Protein AF-0000000085120470 (afdb_homodimer)

Radius of gyration: 21.97 Å; Cα contacts (8 Å, |Δi|>4): 419; chains: 2; bounding box: 54×80×50 Å

InterPro domains:
  IPR007842 HEPN domain [PF05168] (33-158)
  IPR007842 HEPN domain [PS50910] (36-153)
  IPR007842 HEPN domain [SM00748] (36-153)

Foldseek 3Di:
DPPDDPDPPPPPPDPPDDPCPPVPPPPLLVLLLVLLVQLVVLLVQLVVCLVVFLLLSNLQSLLSSLQSLLQSLLSLLVDHDPDRADCSLVSSCVSCVPPDDPLVVLSSVLNVVSNVSNDQSPDWDDDPRDTDHNSRVGGSVNSVVSSVSSVSSSVVSVVSSVVVVSD/DPPDDPDPPVPPPDPPDDVCPPVPPPPLLVLLLVLLVQLVVLLVQLVVCLVVFLLLSNLQSLLSSLQSLLQSLLSLLVDHDPDSAPCSLVSSCVSCVVPDDPLVVLSSVLNVVSNVSNDQSPDWDDDPRDTDHNSRVGGSVNSVVSSVSSVSSSVVSVVSSVVVVSD

Solvent-accessible surface area (backbone atoms only — not comparable to full-atom values): 18198 Å² total; per-residue (Å²): 135,73,86,68,75,87,70,81,78,71,74,74,78,74,83,76,82,80,90,71,67,78,84,64,71,46,73,35,42,50,48,14,41,49,29,38,52,52,13,55,50,24,42,52,50,13,52,51,26,45,75,71,67,37,23,19,56,9,32,45,24,9,40,49,10,30,51,27,16,51,48,15,50,42,18,62,68,70,40,88,76,84,70,87,57,95,52,43,49,60,50,49,48,63,75,35,59,91,68,68,50,80,69,51,53,57,44,44,52,42,50,56,56,38,63,68,41,51,59,46,33,74,36,68,44,80,54,97,89,34,81,39,46,19,70,77,72,35,45,68,68,58,22,50,50,33,43,51,47,20,51,52,34,38,51,53,30,49,53,56,34,39,76,69,67,58,95,134,75,87,69,74,88,68,79,76,70,73,78,77,74,82,76,77,78,91,64,66,75,83,63,70,46,74,35,40,50,47,14,41,49,29,36,52,50,14,55,49,22,42,53,49,12,52,51,26,47,75,71,68,38,23,20,58,9,33,46,24,9,41,50,11,30,51,27,15,50,49,14,50,42,18,62,68,70,40,87,78,85,71,86,55,95,52,44,48,60,51,48,49,63,74,35,58,92,68,67,50,79,70,50,53,57,43,45,52,44,50,55,56,37,63,69,41,52,60,45,33,73,36,68,45,80,52,97,89,34,81,39,47,19,71,78,72,35,45,67,67,58,22,50,51,32,42,51,47,19,50,52,35,37,50,53,30,48,54,56,34,37,77,70,68,58,95

Structure (mmCIF, N/CA/C/O backbone):
data_AF-0000000085120470-model_v1
#
loop_
_entity.id
_entity.type
_entity.pdbx_description
1 polymer 'HEPN domain protein'
#
loop_
_atom_site.group_PDB
_atom_site.id
_atom_site.type_symbol
_atom_site.label_atom_id
_atom_site.label_alt_id
_atom_site.label_comp_id
_atom_site.label_asym_id
_atom_site.label_entity_id
_atom_site.label_seq_id
_atom_site.pdbx_PDB_ins_code
_atom_site.Cartn_x
_atom_site.Cartn_y
_atom_site.Cartn_z
_atom_site.occupancy
_atom_site.B_iso_or_equiv
_atom_site.auth_seq_id
_atom_site.auth_comp_id
_atom_site.auth_asym_id
_atom_site.auth_atom_id
_atom_site.pdbx_PDB_model_num
ATOM 1 N N . MET A 1 1 ? 33.875 5.281 -13.656 1 16.61 1 MET A N 1
ATOM 2 C CA . MET A 1 1 ? 33.875 6.719 -13.391 1 16.61 1 MET A CA 1
ATOM 3 C C . MET A 1 1 ? 32.469 7.297 -13.625 1 16.61 1 MET A C 1
ATOM 5 O O . MET A 1 1 ? 32.125 8.312 -13.039 1 16.61 1 MET A O 1
ATOM 9 N N . VAL A 1 2 ? 31.766 6.902 -14.586 1 18.41 2 VAL A N 1
ATOM 10 C CA . VAL A 1 2 ? 30.828 7.723 -15.352 1 18.41 2 VAL A CA 1
ATOM 11 C C . VAL A 1 2 ? 29.516 7.852 -14.602 1 18.41 2 VAL A C 1
ATOM 13 O O . VAL A 1 2 ? 28.531 8.367 -15.141 1 18.41 2 VAL A O 1
ATOM 16 N N . VAL A 1 3 ? 29.172 6.945 -13.664 1 22.25 3 VAL A N 1
ATOM 17 C CA . VAL A 1 3 ? 27.75 6.855 -13.328 1 22.25 3 VAL A CA 1
ATOM 18 C C . VAL A 1 3 ? 27.297 8.133 -12.625 1 22.25 3 VAL A C 1
ATOM 20 O O . VAL A 1 3 ? 27.5 8.281 -11.414 1 22.25 3 VAL A O 1
ATOM 23 N N . ALA A 1 4 ? 27.594 9.289 -13.273 1 21.56 4 ALA A N 1
ATOM 24 C CA . ALA A 1 4 ? 27.25 10.578 -12.688 1 21.56 4 ALA A CA 1
ATOM 25 C C . ALA A 1 4 ? 25.766 10.625 -12.32 1 21.56 4 ALA A C 1
ATOM 27 O O . ALA A 1 4 ? 24.953 9.914 -12.914 1 21.56 4 ALA A O 1
ATOM 28 N N . GLY A 1 5 ? 25.406 11.383 -11.266 1 18.22 5 GLY A N 1
ATOM 29 C CA . GLY A 1 5 ? 24.359 11.82 -10.359 1 18.22 5 GLY A CA 1
ATOM 30 C C . GLY A 1 5 ? 23.219 12.531 -11.062 1 18.22 5 GLY A C 1
ATOM 31 O O . GLY A 1 5 ? 23.438 13.547 -11.727 1 18.22 5 GLY A O 1
ATOM 32 N N . VAL A 1 6 ? 22.328 11.82 -11.688 1 25.48 6 VAL A N 1
ATOM 33 C CA . VAL A 1 6 ? 21.172 12.523 -12.234 1 25.48 6 VAL A CA 1
ATOM 34 C C . VAL A 1 6 ? 20.641 13.531 -11.211 1 25.48 6 VAL A C 1
ATOM 36 O O . VAL A 1 6 ? 20.141 13.148 -10.156 1 25.48 6 VAL A O 1
ATOM 39 N N . LEU A 1 7 ? 21.25 14.68 -10.992 1 22.45 7 LEU A N 1
ATOM 40 C CA . LEU A 1 7 ? 21.016 15.891 -10.211 1 22.45 7 LEU A CA 1
ATOM 41 C C . LEU A 1 7 ? 19.625 16.438 -10.461 1 22.45 7 LEU A C 1
ATOM 43 O O . LEU A 1 7 ? 19.203 16.609 -11.617 1 22.45 7 LEU A O 1
ATOM 47 N N . ARG A 1 8 ? 18.828 16.453 -9.422 1 26.36 8 ARG A N 1
ATOM 48 C CA . ARG A 1 8 ? 17.547 17.109 -9.148 1 26.36 8 ARG A CA 1
ATOM 49 C C . ARG A 1 8 ? 17.609 18.594 -9.492 1 26.36 8 ARG A C 1
ATOM 51 O O . ARG A 1 8 ? 18.344 19.359 -8.852 1 26.36 8 ARG A O 1
ATOM 58 N N . SER A 1 9 ? 17.578 18.844 -10.703 1 24.88 9 SER A N 1
ATOM 59 C CA . SER A 1 9 ? 17.266 20.234 -11.023 1 24.88 9 SER A CA 1
ATOM 60 C C . SER A 1 9 ? 15.953 20.672 -10.391 1 24.88 9 SER A C 1
ATOM 62 O O . SER A 1 9 ? 14.875 20.297 -10.867 1 24.88 9 SER A O 1
ATOM 64 N N . LEU A 1 10 ? 15.836 20.641 -9.102 1 27.17 10 LEU A N 1
ATOM 65 C CA . LEU A 1 10 ? 14.828 21.375 -8.336 1 27.17 10 LEU A CA 1
ATOM 66 C C . LEU A 1 10 ? 14.727 22.812 -8.805 1 27.17 10 LEU A C 1
ATOM 68 O O . LEU A 1 10 ? 15.633 23.625 -8.57 1 27.17 10 LEU A O 1
ATOM 72 N N . LEU A 1 11 ? 14.141 23 -9.914 1 27.47 11 LEU A N 1
ATOM 73 C CA . LEU A 1 11 ? 13.836 24.359 -10.336 1 27.47 11 LEU A CA 1
ATOM 74 C C . LEU A 1 11 ? 13 25.078 -9.281 1 27.47 11 LEU A C 1
ATOM 76 O O . LEU A 1 11 ? 11.844 24.734 -9.055 1 27.47 11 LEU A O 1
ATOM 80 N N . VAL A 1 12 ? 13.602 25.453 -8.227 1 28.2 12 VAL A N 1
ATOM 81 C CA . VAL A 1 12 ? 13.047 26.5 -7.383 1 28.2 12 VAL A CA 1
ATOM 82 C C . VAL A 1 12 ? 12.688 27.719 -8.234 1 28.2 12 VAL A C 1
ATOM 84 O O . VAL A 1 12 ? 13.57 28.375 -8.789 1 28.2 12 VAL A O 1
ATOM 87 N N . PHE A 1 13 ? 11.531 27.672 -8.867 1 27.66 13 PHE A N 1
ATOM 88 C CA . PHE A 1 13 ? 11.031 28.859 -9.562 1 27.66 13 PHE A CA 1
ATOM 89 C C . PHE A 1 13 ? 10.875 30.031 -8.594 1 27.66 13 PHE A C 1
ATOM 91 O O . PHE A 1 13 ? 10.086 29.969 -7.652 1 27.66 13 PHE A O 1
ATOM 98 N N . GLN A 1 14 ? 11.789 30.828 -8.43 1 27 14 GLN A N 1
ATOM 99 C CA . GLN A 1 14 ? 11.781 32.125 -7.793 1 27 14 GLN A CA 1
ATOM 100 C C . GLN A 1 14 ? 10.711 33.031 -8.398 1 27 14 GLN A C 1
ATOM 102 O O . GLN A 1 14 ? 10.641 33.188 -9.625 1 27 14 GLN A O 1
ATOM 107 N N . CYS A 1 15 ? 9.562 33.25 -7.691 1 30.64 15 CYS A N 1
ATOM 108 C CA . CYS A 1 15 ? 8.531 34.219 -8.016 1 30.64 15 CYS A CA 1
ATOM 109 C C . CYS A 1 15 ? 9.141 35.625 -8.18 1 30.64 15 CYS A C 1
ATOM 111 O O . CYS A 1 15 ? 9.703 36.156 -7.23 1 30.64 15 CYS A O 1
ATOM 113 N N . THR A 1 16 ? 9.461 36.031 -9.234 1 29.25 16 THR A N 1
ATOM 114 C CA . THR A 1 16 ? 9.953 37.406 -9.43 1 29.25 16 THR A CA 1
ATOM 115 C C . THR A 1 16 ? 8.875 38.438 -9.094 1 29.25 16 THR A C 1
ATOM 117 O O . THR A 1 16 ? 9.148 39.438 -8.461 1 29.25 16 THR A O 1
ATOM 120 N N . ASP A 1 17 ? 7.668 38.594 -9.906 1 32 17 ASP A N 1
ATOM 121 C CA . ASP A 1 17 ? 6.938 39.844 -9.945 1 32 17 ASP A CA 1
ATOM 122 C C . ASP A 1 17 ? 6.043 40 -8.719 1 32 17 ASP A C 1
ATOM 124 O O . ASP A 1 17 ? 5.637 39 -8.109 1 32 17 ASP A O 1
ATOM 128 N N . GLY A 1 18 ? 5.617 41.219 -8.086 1 32.22 18 GLY A N 1
ATOM 129 C CA . GLY A 1 18 ? 4.977 41.906 -6.98 1 32.22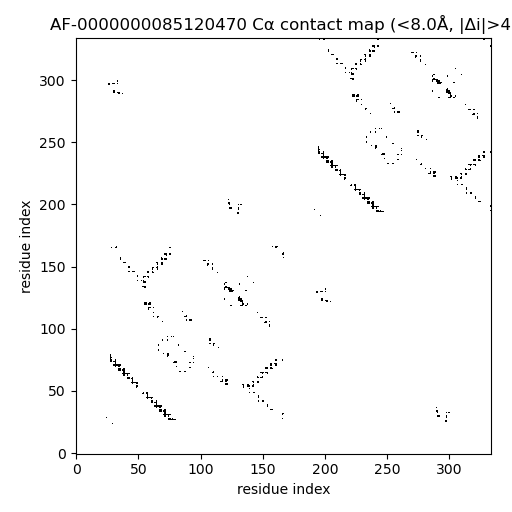 18 GLY A CA 1
ATOM 130 C C . GLY A 1 18 ? 3.605 41.375 -6.645 1 32.22 18 GLY A C 1
ATOM 131 O O . GLY A 1 18 ? 2.967 41.812 -5.688 1 32.22 18 GLY A O 1
ATOM 132 N N . ALA A 1 19 ? 2.742 41.219 -7.598 1 36.16 19 ALA A N 1
ATOM 133 C CA . ALA A 1 19 ? 1.329 41 -7.297 1 36.16 19 ALA A CA 1
ATOM 134 C C . ALA A 1 19 ? 1.134 39.75 -6.457 1 36.16 19 ALA A C 1
ATOM 136 O O . ALA A 1 19 ? 0.839 38.656 -6.988 1 36.16 19 ALA A O 1
ATOM 137 N N . CYS A 1 20 ? 1.932 39.656 -5.32 1 35.06 20 CYS A N 1
ATOM 138 C CA . CYS A 1 20 ? 1.908 38.625 -4.301 1 35.06 20 CYS A CA 1
ATOM 139 C C . CYS A 1 20 ? 0.598 38.656 -3.523 1 35.06 20 CYS A C 1
ATOM 141 O O . CYS A 1 20 ? 0.578 39 -2.346 1 35.06 20 CYS A O 1
ATOM 143 N N . GLY A 1 21 ? -0.504 39.25 -3.852 1 32.91 21 GLY A N 1
ATOM 144 C CA . GLY A 1 21 ? -1.628 39.594 -3.002 1 32.91 21 GLY A CA 1
ATOM 145 C C . GLY A 1 21 ? -2.123 38.438 -2.148 1 32.91 21 GLY A C 1
ATOM 146 O O . GLY A 1 21 ? -2.236 38.562 -0.928 1 32.91 21 GLY A O 1
ATOM 147 N N . VAL A 1 22 ? -3.365 37.812 -2.447 1 37.94 22 VAL A N 1
ATOM 148 C CA . VAL A 1 22 ? -4.066 36.875 -1.562 1 37.94 22 VAL A CA 1
ATOM 149 C C . VAL A 1 22 ? -3.125 35.75 -1.146 1 37.94 22 VAL A C 1
ATOM 151 O O . VAL A 1 22 ? -2.385 35.219 -1.974 1 37.94 22 VAL A O 1
ATOM 154 N N . PRO A 1 23 ? -2.557 35.594 0.135 1 41.28 23 PRO A N 1
ATOM 155 C CA . PRO A 1 23 ? -1.425 34.719 0.451 1 41.28 23 PRO A CA 1
ATOM 156 C C . PRO A 1 23 ? -1.533 33.344 -0.214 1 41.28 23 PRO A C 1
ATOM 158 O O . PRO A 1 23 ? -2.533 32.656 -0.034 1 41.28 23 PRO A O 1
ATOM 161 N N . HIS A 1 24 ? -1.46 33.062 -1.465 1 47.44 24 HIS A N 1
ATOM 162 C CA . HIS A 1 24 ? -1.42 31.875 -2.328 1 47.44 24 HIS A CA 1
ATOM 163 C C . HIS A 1 24 ? -0.822 30.672 -1.6 1 47.44 24 HIS A C 1
ATOM 165 O O . HIS A 1 24 ? 0.276 30.766 -1.046 1 47.44 24 HIS A O 1
ATOM 171 N N . MET A 1 25 ? -1.696 29.984 -0.839 1 59.78 25 MET A N 1
ATOM 172 C CA . MET A 1 25 ? -1.078 28.781 -0.284 1 59.78 25 MET A CA 1
ATOM 173 C C . MET A 1 25 ? -0.031 28.219 -1.238 1 59.78 25 MET A C 1
ATOM 175 O O . MET A 1 25 ? -0.301 28.031 -2.428 1 59.78 25 MET A O 1
ATOM 179 N N . GLY A 1 26 ? 1.158 28.438 -0.9 1 79.25 26 GLY A N 1
ATOM 180 C CA . GLY A 1 26 ? 2.209 27.875 -1.739 1 79.25 26 GLY A CA 1
ATOM 181 C C . GLY A 1 26 ? 2.111 26.375 -1.904 1 79.25 26 GLY A C 1
ATOM 182 O O . GLY A 1 26 ? 1.212 25.734 -1.35 1 79.25 26 GLY A O 1
ATOM 183 N N . PHE A 1 27 ? 2.629 25.859 -2.832 1 84.75 27 PHE A N 1
ATOM 184 C CA . PHE A 1 27 ? 2.623 24.438 -3.172 1 84.75 27 PHE A CA 1
ATOM 185 C C . PHE A 1 27 ? 2.756 23.578 -1.92 1 84.75 27 PHE A C 1
ATOM 187 O O . PHE A 1 27 ? 2.096 22.547 -1.797 1 84.75 27 PHE A O 1
ATOM 194 N N . TYR A 1 28 ? 3.352 24.141 -0.925 1 86.44 28 TYR A N 1
ATOM 195 C CA . TYR A 1 28 ? 3.588 23.375 0.291 1 86.44 28 TYR A CA 1
ATOM 196 C C . TYR A 1 28 ? 2.311 23.25 1.115 1 86.44 28 TYR A C 1
ATOM 198 O O . TYR A 1 28 ? 1.977 22.172 1.595 1 86.44 28 TYR A O 1
ATOM 206 N N . GLU A 1 29 ? 1.609 24.312 1.23 1 92.31 29 GLU A N 1
ATOM 207 C CA . GLU A 1 29 ? 0.369 24.297 2 1 92.31 29 GLU A CA 1
ATOM 208 C C . GLU A 1 29 ? -0.7 23.453 1.309 1 92.31 29 GLU A C 1
ATOM 210 O O . GLU A 1 29 ? -1.485 22.781 1.97 1 92.31 29 GLU A O 1
ATOM 215 N N . GLU A 1 30 ? -0.668 23.531 0.065 1 92.88 30 GLU A N 1
ATOM 216 C CA . GLU A 1 30 ? -1.627 22.719 -0.688 1 92.88 30 GLU A CA 1
ATOM 217 C C . GLU A 1 30 ? -1.332 21.234 -0.543 1 92.88 30 GLU A C 1
ATOM 219 O O . GLU A 1 30 ? -2.248 20.422 -0.373 1 92.88 30 GLU A O 1
ATOM 224 N N . PHE A 1 31 ? -0.065 20.891 -0.619 1 93.12 31 PHE A N 1
ATOM 225 C CA . PHE A 1 31 ? 0.328 19.5 -0.394 1 93.12 31 PHE A CA 1
ATOM 226 C C . PHE A 1 31 ? -0.055 19.047 1.011 1 93.12 31 PHE A C 1
ATOM 228 O O . PHE A 1 31 ? -0.586 17.953 1.193 1 93.12 31 PHE A O 1
ATOM 235 N N . ALA A 1 32 ? 0.217 19.891 1.928 1 95.25 32 ALA A N 1
ATOM 236 C CA . ALA A 1 32 ? -0.114 19.547 3.309 1 95.25 32 ALA A CA 1
ATOM 237 C C . ALA A 1 32 ? -1.605 19.266 3.461 1 95.25 32 ALA A C 1
ATOM 239 O O . ALA A 1 32 ? -1.995 18.266 4.07 1 95.25 32 ALA A O 1
ATOM 240 N N . ARG A 1 33 ? -2.391 20.109 2.889 1 95.94 33 ARG A N 1
ATOM 241 C CA . ARG A 1 33 ? -3.84 19.953 2.951 1 95.94 33 ARG A CA 1
ATOM 242 C C . ARG A 1 33 ? -4.277 18.656 2.281 1 95.94 33 ARG A C 1
ATOM 244 O O . ARG A 1 33 ? -5.125 17.938 2.809 1 95.94 33 ARG A O 1
ATOM 251 N N . MET A 1 34 ? -3.666 18.406 1.166 1 95.31 34 MET A N 1
ATOM 252 C CA . MET A 1 34 ? -4.062 17.219 0.413 1 95.31 34 MET A CA 1
ATOM 253 C C . MET A 1 34 ? -3.611 15.953 1.125 1 95.31 34 MET A C 1
ATOM 255 O O . MET A 1 34 ? -4.355 14.969 1.18 1 95.31 34 MET A O 1
ATOM 259 N N . PHE A 1 35 ? -2.42 15.969 1.633 1 95.5 35 PHE A N 1
ATOM 260 C CA . PHE A 1 35 ? -1.952 14.828 2.408 1 95.5 35 PHE A CA 1
ATOM 261 C C . PHE A 1 35 ? -2.873 14.562 3.594 1 95.5 35 PHE A C 1
ATOM 263 O O . PHE A 1 35 ? -3.211 13.414 3.883 1 95.5 35 PHE A O 1
ATOM 270 N N . PHE A 1 36 ? -3.305 15.594 4.219 1 98.06 36 PHE A N 1
ATOM 271 C CA . PHE A 1 36 ? -4.176 15.453 5.379 1 98.06 36 PHE A CA 1
ATOM 272 C C . PHE A 1 36 ? -5.523 14.859 4.973 1 98.06 36 PHE A C 1
ATOM 274 O O . PHE A 1 36 ? -6.035 13.961 5.637 1 98.06 36 PHE A O 1
ATOM 281 N N . ARG A 1 37 ? -6 15.359 3.912 1 97.81 37 ARG A N 1
ATOM 282 C CA . ARG A 1 37 ? -7.273 14.844 3.422 1 97.81 37 ARG A CA 1
ATOM 283 C C . ARG A 1 37 ? -7.172 13.359 3.096 1 97.81 37 ARG A C 1
ATOM 285 O O . ARG A 1 37 ? -8.086 12.586 3.404 1 97.81 37 ARG A O 1
ATOM 292 N N . GLU A 1 38 ? -6.113 12.992 2.441 1 97.5 38 GLU A N 1
ATOM 293 C CA . GLU A 1 38 ? -5.906 11.586 2.131 1 97.5 38 GLU A CA 1
ATOM 294 C C . GLU A 1 38 ? -5.746 10.758 3.404 1 97.5 38 GLU A C 1
ATOM 296 O O . GLU A 1 38 ? -6.184 9.602 3.461 1 97.5 38 GLU A O 1
ATOM 301 N N . ALA A 1 39 ? -5.09 11.297 4.371 1 98.31 39 ALA A N 1
ATOM 302 C CA . ALA A 1 39 ? -4.938 10.602 5.645 1 98.31 39 ALA A CA 1
ATOM 303 C C . ALA A 1 39 ? -6.293 10.32 6.281 1 98.31 39 ALA A C 1
ATOM 305 O O . ALA A 1 39 ? -6.523 9.234 6.816 1 98.31 39 ALA A O 1
ATOM 306 N N . VAL A 1 40 ? -7.18 11.281 6.223 1 98.69 40 VAL A N 1
ATOM 307 C CA . VAL A 1 40 ? -8.531 11.125 6.762 1 98.69 40 VAL A CA 1
ATOM 308 C C . VAL A 1 40 ? -9.25 10 6.031 1 98.69 40 VAL A C 1
ATOM 310 O O . VAL A 1 40 ? -9.898 9.156 6.656 1 98.69 40 VAL A O 1
ATOM 313 N N . LYS A 1 41 ? -9.07 9.969 4.754 1 97.88 41 LYS A N 1
ATOM 314 C CA . LYS A 1 41 ? -9.688 8.906 3.961 1 97.88 41 LYS A CA 1
ATOM 315 C C . LYS A 1 41 ? -9.125 7.543 4.344 1 97.88 41 LYS A C 1
ATOM 317 O O . LYS A 1 41 ? -9.859 6.562 4.426 1 97.88 41 LYS A O 1
ATOM 322 N N . ASP A 1 42 ? -7.871 7.5 4.535 1 98.44 42 ASP A N 1
ATOM 323 C CA . ASP A 1 42 ? -7.227 6.246 4.91 1 98.44 42 ASP A CA 1
ATOM 324 C C . ASP A 1 42 ? -7.746 5.738 6.254 1 98.44 42 ASP A C 1
ATOM 326 O O . ASP A 1 42 ? -7.898 4.531 6.453 1 98.44 42 ASP A O 1
ATOM 330 N N . LEU A 1 43 ? -7.961 6.625 7.16 1 98.81 43 LEU A N 1
ATOM 331 C CA . LEU A 1 43 ? -8.516 6.195 8.438 1 98.81 43 LEU A CA 1
ATOM 332 C C . LEU A 1 43 ? -9.898 5.574 8.258 1 98.81 43 LEU A C 1
ATOM 334 O O . LEU A 1 43 ? -10.203 4.547 8.867 1 98.81 43 LEU A O 1
ATOM 338 N N . GLU A 1 44 ? -10.656 6.188 7.441 1 98.19 44 GLU A N 1
ATOM 339 C CA . GLU A 1 44 ? -11.977 5.641 7.16 1 98.19 44 GLU A CA 1
ATOM 340 C C . GLU A 1 44 ? -11.875 4.266 6.504 1 98.19 44 GLU A C 1
ATOM 342 O O . GLU A 1 44 ? -12.648 3.361 6.82 1 98.19 44 GLU A O 1
ATOM 347 N N . ARG A 1 45 ? -10.953 4.133 5.582 1 97.88 45 ARG A N 1
ATOM 348 C CA . ARG A 1 45 ? -10.711 2.84 4.949 1 97.88 45 ARG A CA 1
ATOM 349 C C . ARG A 1 45 ? -10.312 1.792 5.98 1 97.88 45 ARG A C 1
ATOM 351 O O . ARG A 1 45 ? -10.75 0.643 5.914 1 97.88 45 ARG A O 1
ATOM 358 N N . ALA A 1 46 ? -9.492 2.178 6.891 1 98.56 46 ALA A N 1
ATOM 359 C CA . ALA A 1 46 ? -9.047 1.265 7.941 1 98.56 46 ALA A CA 1
ATOM 360 C C . ALA A 1 46 ? -10.234 0.791 8.781 1 98.56 46 ALA A C 1
ATOM 362 O O . ALA A 1 46 ? -10.359 -0.404 9.062 1 98.56 46 ALA A O 1
ATOM 363 N N . ARG A 1 47 ? -11.047 1.715 9.141 1 98.56 47 ARG A N 1
ATOM 364 C CA . ARG A 1 47 ? -12.219 1.391 9.953 1 98.56 47 ARG A CA 1
ATOM 365 C C . ARG A 1 47 ? -13.172 0.475 9.195 1 98.56 47 ARG A C 1
ATOM 367 O O . ARG A 1 47 ? -13.727 -0.463 9.766 1 98.56 47 ARG A O 1
ATOM 374 N N . ARG A 1 48 ? -13.344 0.771 7.945 1 97.38 48 ARG A N 1
ATOM 375 C CA . ARG A 1 48 ? -14.195 -0.073 7.117 1 97.38 48 ARG A CA 1
ATOM 376 C C . ARG A 1 48 ? -13.641 -1.49 7.023 1 97.38 48 ARG A C 1
ATOM 378 O O . ARG A 1 48 ? -14.383 -2.463 7.176 1 97.38 48 ARG A O 1
ATOM 385 N N . ALA A 1 49 ? -12.391 -1.614 6.754 1 97.94 49 ALA A N 1
ATOM 386 C CA . ALA A 1 49 ? -11.758 -2.924 6.668 1 97.94 49 ALA A CA 1
ATOM 387 C C . ALA A 1 49 ? -11.906 -3.695 7.977 1 97.94 49 ALA A C 1
ATOM 389 O O . ALA A 1 49 ? -12.148 -4.902 7.969 1 97.94 49 ALA A O 1
ATOM 390 N N . PHE A 1 50 ? -11.797 -3.004 9.078 1 98.44 50 PHE A N 1
ATOM 391 C CA . PHE A 1 50 ? -11.945 -3.621 10.391 1 98.44 50 PHE 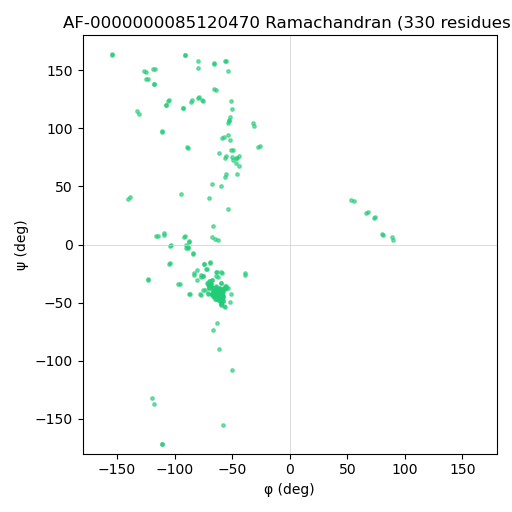A CA 1
ATOM 392 C C . PHE A 1 50 ? -13.344 -4.207 10.562 1 98.44 50 PHE A C 1
ATOM 394 O O . PHE A 1 50 ? -13.492 -5.344 11.016 1 98.44 50 PHE A O 1
ATOM 401 N N . ARG A 1 51 ? -14.281 -3.4 10.18 1 97.75 51 ARG A N 1
ATOM 402 C CA . ARG A 1 51 ? -15.672 -3.832 10.305 1 97.75 51 ARG A CA 1
ATOM 403 C C . ARG A 1 51 ? -15.945 -5.055 9.438 1 97.75 51 ARG A C 1
ATOM 405 O O . ARG A 1 51 ? -16.781 -5.898 9.789 1 97.75 51 ARG A O 1
ATOM 412 N N . GLU A 1 52 ? -15.219 -5.215 8.359 1 96.44 52 GLU A N 1
ATOM 413 C CA . GLU A 1 52 ? -15.398 -6.328 7.426 1 96.44 52 GLU A CA 1
ATOM 414 C C . GLU A 1 52 ? -14.555 -7.531 7.84 1 96.44 52 GLU A C 1
ATOM 416 O O . GLU A 1 52 ? -14.562 -8.562 7.16 1 96.44 52 GLU A O 1
ATOM 421 N N . GLY A 1 53 ? -13.789 -7.426 8.867 1 97.5 53 GLY A N 1
ATOM 422 C CA . GLY A 1 53 ? -12.961 -8.516 9.367 1 97.5 53 GLY A CA 1
ATOM 423 C C . GLY A 1 53 ? -11.664 -8.672 8.602 1 97.5 53 GLY A C 1
ATOM 424 O O . GLY A 1 53 ? -10.992 -9.703 8.711 1 97.5 53 GLY A O 1
ATOM 425 N N . ASP A 1 54 ? -11.352 -7.719 7.707 1 97.88 54 ASP A N 1
ATOM 426 C CA . ASP A 1 54 ? -10.086 -7.703 6.988 1 97.88 54 ASP A CA 1
ATOM 427 C C . ASP A 1 54 ? -9.023 -6.934 7.773 1 97.88 54 ASP A C 1
ATOM 429 O O . ASP A 1 54 ? -8.711 -5.785 7.449 1 97.88 54 ASP A O 1
ATOM 433 N N . TYR A 1 55 ? -8.398 -7.609 8.68 1 98.44 55 TYR A N 1
ATOM 434 C CA . TYR A 1 55 ? -7.543 -6.957 9.664 1 98.44 55 TYR A CA 1
ATOM 435 C C . TYR A 1 55 ? -6.227 -6.527 9.031 1 98.44 55 TYR A C 1
ATOM 437 O O . TYR A 1 55 ? -5.738 -5.422 9.289 1 98.44 55 TYR A O 1
ATOM 445 N N . PRO A 1 56 ? -5.629 -7.332 8.133 1 97.94 56 PRO A N 1
ATOM 446 C CA . PRO A 1 56 ? -4.41 -6.852 7.48 1 97.94 56 PRO A CA 1
ATOM 447 C C . PRO A 1 56 ? -4.629 -5.566 6.688 1 97.94 56 PRO A C 1
ATOM 449 O O . PRO A 1 56 ? -3.807 -4.648 6.75 1 97.94 56 PRO A O 1
ATOM 452 N N . GLU A 1 57 ? -5.715 -5.496 6.008 1 97.62 57 GLU A N 1
ATOM 453 C CA . GLU A 1 57 ? -6.035 -4.289 5.25 1 97.62 57 GLU A CA 1
ATOM 454 C C . GLU A 1 57 ? -6.234 -3.094 6.18 1 97.62 57 GLU A C 1
ATOM 456 O O . GLU A 1 57 ? -5.859 -1.97 5.84 1 97.62 57 GLU A O 1
ATOM 461 N N . ALA A 1 58 ? -6.875 -3.338 7.328 1 98.5 58 ALA A N 1
ATOM 462 C CA . ALA A 1 58 ? -7.066 -2.275 8.312 1 98.5 58 ALA A CA 1
ATOM 463 C C . ALA A 1 58 ? -5.727 -1.71 8.773 1 98.5 58 ALA A C 1
ATOM 465 O O . ALA A 1 58 ? -5.562 -0.492 8.875 1 98.5 58 ALA A O 1
ATOM 466 N N . VAL A 1 59 ? -4.793 -2.607 9.023 1 98.5 59 VAL A N 1
ATOM 467 C CA . VAL A 1 59 ? -3.473 -2.193 9.492 1 98.5 59 VAL A CA 1
ATOM 468 C C . VAL A 1 59 ? -2.762 -1.41 8.391 1 98.5 59 VAL A C 1
ATOM 470 O O . VAL A 1 59 ? -2.139 -0.379 8.648 1 98.5 59 VAL A O 1
ATOM 473 N N . PHE A 1 60 ? -2.85 -1.795 7.148 1 97.12 60 PHE A N 1
ATOM 474 C CA . PHE A 1 60 ? -2.234 -1.109 6.02 1 97.12 60 PHE A CA 1
ATOM 475 C C . PHE A 1 60 ? -2.756 0.318 5.902 1 97.12 60 PHE A C 1
ATOM 477 O O . PHE A 1 60 ? -1.973 1.267 5.824 1 97.12 60 PHE A O 1
ATOM 484 N N . HIS A 1 61 ? -4.07 0.419 5.934 1 98 61 HIS A N 1
ATOM 485 C CA . HIS A 1 61 ? -4.656 1.745 5.766 1 98 61 HIS A CA 1
ATOM 486 C C . HIS A 1 61 ? -4.367 2.629 6.977 1 98 61 HIS A C 1
ATOM 488 O O . HIS A 1 61 ? -4.199 3.842 6.84 1 98 61 HIS A O 1
ATOM 494 N N . ALA A 1 62 ? -4.332 2.018 8.156 1 98.62 62 ALA A N 1
ATOM 495 C CA . ALA A 1 62 ? -3.939 2.783 9.336 1 98.62 62 ALA A CA 1
ATOM 496 C C . ALA A 1 62 ? -2.52 3.326 9.188 1 98.62 62 ALA A C 1
ATOM 498 O O . ALA A 1 62 ? -2.246 4.473 9.555 1 98.62 62 ALA A O 1
ATOM 499 N N . GLN A 1 63 ? -1.684 2.518 8.734 1 97.31 63 GLN A N 1
ATOM 500 C CA . GLN A 1 63 ? -0.319 2.961 8.469 1 97.31 63 GLN A CA 1
ATOM 501 C C . GLN A 1 63 ? -0.302 4.098 7.453 1 97.31 63 GLN A C 1
ATOM 503 O O . GLN A 1 63 ? 0.404 5.094 7.637 1 97.31 63 GLN A O 1
ATOM 508 N N . GLN A 1 64 ? -1.058 3.949 6.363 1 96.38 64 GLN A N 1
ATOM 509 C CA . GLN A 1 64 ? -1.128 4.992 5.348 1 96.38 64 GLN A CA 1
ATOM 510 C C . GLN A 1 64 ? -1.65 6.301 5.934 1 96.38 64 GLN A C 1
ATOM 512 O O . GLN A 1 64 ? -1.178 7.379 5.574 1 96.38 64 GLN A O 1
ATOM 517 N N . CYS A 1 65 ? -2.602 6.172 6.828 1 98.06 65 CYS A N 1
ATOM 518 C CA . CYS A 1 65 ? -3.127 7.348 7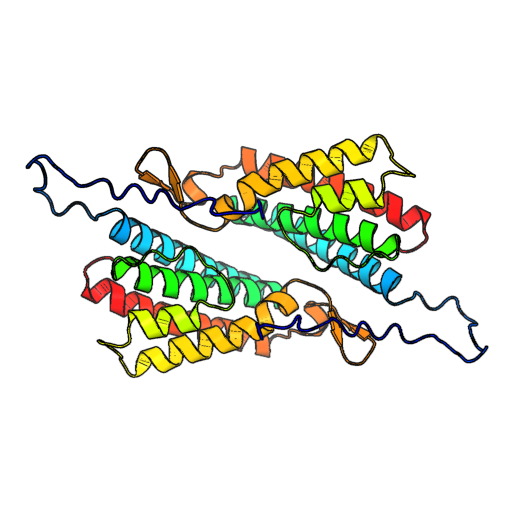.516 1 98.06 65 CYS A CA 1
ATOM 519 C C . CYS A 1 65 ? -2.025 8.07 8.281 1 98.06 65 CYS A C 1
ATOM 521 O O . CYS A 1 65 ? -1.814 9.266 8.094 1 98.06 65 CYS A O 1
ATOM 523 N N . ALA A 1 66 ? -1.313 7.316 9.078 1 97.56 66 ALA A N 1
ATOM 524 C CA . ALA A 1 66 ? -0.26 7.902 9.906 1 97.56 66 ALA A CA 1
ATOM 525 C C . ALA A 1 66 ? 0.834 8.523 9.031 1 97.56 66 ALA A C 1
ATOM 527 O O . ALA A 1 66 ? 1.293 9.633 9.297 1 97.56 66 ALA A O 1
ATOM 528 N N . GLU A 1 67 ? 1.229 7.852 8.055 1 95.31 67 GLU A N 1
ATOM 529 C CA . GLU A 1 67 ? 2.27 8.328 7.156 1 95.31 67 GLU A CA 1
ATOM 530 C C . GLU A 1 67 ? 1.866 9.648 6.492 1 95.31 67 GLU A C 1
ATOM 532 O O . GLU A 1 67 ? 2.631 10.609 6.5 1 95.31 67 GLU A O 1
ATOM 537 N N . LYS A 1 68 ? 0.685 9.688 5.957 1 96.06 68 LYS A N 1
ATOM 538 C CA . LYS A 1 68 ? 0.245 10.875 5.219 1 96.06 68 LYS A CA 1
ATOM 539 C C . LYS A 1 68 ? -0.02 12.039 6.164 1 96.06 68 LYS A C 1
ATOM 541 O O . LYS A 1 68 ? 0.207 13.195 5.805 1 96.06 68 LYS A O 1
ATOM 546 N N . ALA A 1 69 ? -0.481 11.734 7.371 1 97.62 69 ALA A N 1
ATOM 547 C CA . ALA A 1 69 ? -0.621 12.789 8.383 1 97.62 69 ALA A CA 1
ATOM 548 C C . ALA A 1 69 ? 0.729 13.422 8.703 1 97.62 69 ALA A C 1
ATOM 550 O O . ALA A 1 69 ? 0.846 14.641 8.773 1 97.62 69 ALA A O 1
ATOM 551 N N . VAL A 1 70 ? 1.7 12.633 8.859 1 96.44 70 VAL A N 1
ATOM 552 C CA . VAL A 1 70 ? 3.045 13.102 9.172 1 96.44 70 VAL A CA 1
ATOM 553 C C . VAL A 1 70 ? 3.598 13.906 7.996 1 96.44 70 VAL A C 1
ATOM 555 O O . VAL A 1 70 ? 4.195 14.969 8.188 1 96.44 70 VAL A O 1
ATOM 558 N N . LYS A 1 71 ? 3.402 13.43 6.828 1 94.94 71 LYS A N 1
ATOM 559 C CA . LYS A 1 71 ? 3.857 14.141 5.637 1 94.94 71 LYS A CA 1
ATOM 560 C C . LYS A 1 71 ? 3.182 15.508 5.512 1 94.94 71 LYS A C 1
ATOM 562 O O . LYS A 1 71 ? 3.799 16.469 5.066 1 94.94 71 LYS A O 1
ATOM 567 N N . ALA A 1 72 ? 1.917 15.523 5.891 1 96.06 72 ALA A N 1
ATOM 568 C CA . ALA A 1 72 ? 1.213 16.797 5.898 1 96.06 72 ALA A CA 1
ATOM 569 C C . ALA A 1 72 ? 1.904 17.797 6.816 1 96.06 72 ALA A C 1
ATOM 571 O O . ALA A 1 72 ? 2.08 18.969 6.457 1 96.06 72 ALA A O 1
ATOM 572 N N . MET A 1 73 ? 2.324 17.328 7.957 1 96.38 73 MET A N 1
ATOM 573 C CA . MET A 1 73 ? 3.012 18.203 8.914 1 96.38 73 MET A CA 1
ATOM 574 C C . MET A 1 73 ? 4.348 18.672 8.352 1 96.38 73 MET A C 1
ATOM 576 O O . MET A 1 73 ? 4.695 19.844 8.469 1 96.38 73 MET A O 1
ATOM 580 N N . ILE A 1 74 ? 5.055 17.766 7.754 1 94.19 74 ILE A N 1
ATOM 581 C CA . ILE A 1 74 ? 6.371 18.094 7.215 1 94.19 74 ILE A CA 1
ATOM 582 C C . ILE A 1 74 ? 6.23 19.094 6.078 1 94.19 74 ILE A C 1
ATOM 584 O O . ILE A 1 74 ? 6.984 20.062 6.004 1 94.19 74 ILE A O 1
ATOM 588 N N . GLU A 1 75 ? 5.25 18.844 5.207 1 92.5 75 GLU A N 1
ATOM 589 C CA . GLU A 1 75 ? 4.988 19.781 4.117 1 92.5 75 GLU A CA 1
ATOM 590 C C . GLU A 1 75 ? 4.691 21.172 4.648 1 92.5 75 GLU A C 1
ATOM 592 O O . GLU A 1 75 ? 5.094 22.172 4.043 1 92.5 75 GLU A O 1
ATOM 597 N N . ALA A 1 76 ? 4.012 21.266 5.715 1 92.81 76 ALA A N 1
ATOM 598 C CA . ALA A 1 76 ? 3.643 22.547 6.316 1 92.81 76 ALA A CA 1
ATOM 599 C C . ALA A 1 76 ? 4.879 23.312 6.766 1 92.81 76 ALA A C 1
ATOM 601 O O . ALA A 1 76 ? 4.836 24.531 6.922 1 92.81 76 ALA A O 1
ATOM 602 N N . LYS A 1 77 ? 5.941 22.578 6.996 1 90.56 77 LYS A N 1
ATOM 603 C CA . LYS A 1 77 ? 7.211 23.188 7.379 1 90.56 77 LYS A CA 1
ATOM 604 C C . LYS A 1 77 ? 8.031 23.578 6.148 1 90.56 77 LYS A C 1
ATOM 606 O O . LYS A 1 77 ? 9.172 24.031 6.273 1 90.56 77 LYS A O 1
ATOM 611 N N . ARG A 1 78 ? 7.488 23.359 4.992 1 81.12 78 ARG A N 1
ATOM 612 C CA . ARG A 1 78 ? 8.102 23.703 3.711 1 81.12 78 ARG A CA 1
ATOM 613 C C . ARG A 1 78 ? 9.336 22.844 3.451 1 81.12 78 ARG A C 1
ATOM 615 O O . ARG A 1 78 ? 10.367 23.344 3.01 1 81.12 78 ARG A O 1
ATOM 622 N N . GLU A 1 79 ? 9.25 21.719 4.035 1 75.81 79 GLU A N 1
ATOM 623 C CA . GLU A 1 79 ? 10.219 20.672 3.717 1 75.81 79 GLU A CA 1
ATOM 624 C C . GLU A 1 79 ? 9.594 19.594 2.846 1 75.81 79 GLU A C 1
ATOM 626 O O . GLU A 1 79 ? 8.445 19.203 3.062 1 75.81 79 GLU A O 1
ATOM 631 N N . TYR A 1 80 ? 10.219 19.406 1.744 1 61.28 80 TYR A N 1
ATOM 632 C CA . TYR A 1 80 ? 9.656 18.438 0.812 1 61.28 80 TYR A CA 1
ATOM 633 C C . TYR A 1 80 ? 9.984 17.016 1.247 1 61.28 80 TYR A C 1
ATOM 635 O O . TYR A 1 80 ? 11.094 16.734 1.707 1 61.28 80 TYR A O 1
ATOM 643 N N . VAL A 1 81 ? 8.961 16.219 1.355 1 58.84 81 VAL A N 1
ATOM 644 C CA . VAL A 1 81 ? 9.18 14.836 1.77 1 58.84 81 VAL A CA 1
ATOM 645 C C . VAL A 1 81 ? 8.891 13.891 0.601 1 58.84 81 VAL A C 1
ATOM 647 O O . VAL A 1 81 ? 7.773 13.867 0.08 1 58.84 81 VAL A O 1
ATOM 650 N N . TYR A 1 82 ? 9.922 13.477 -0.125 1 52.16 82 TYR A N 1
ATOM 651 C CA . TYR A 1 82 ? 9.68 12.492 -1.167 1 52.16 82 TYR A CA 1
ATOM 652 C C . TYR A 1 82 ? 9.656 11.078 -0.586 1 52.16 82 TYR A C 1
ATOM 654 O O . TYR A 1 82 ? 8.977 10.195 -1.111 1 52.16 82 TYR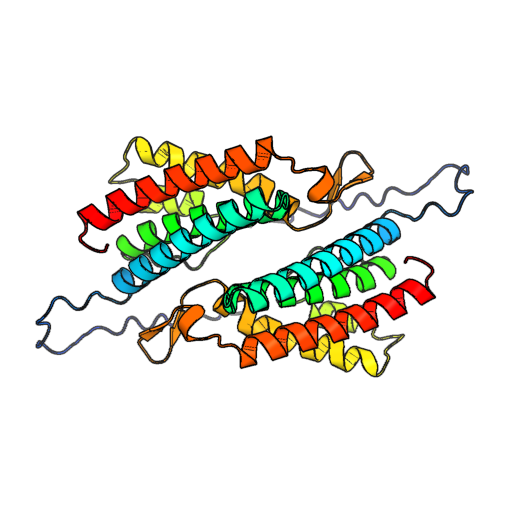 A O 1
ATOM 662 N N . ASN A 1 83 ? 10.359 10.938 0.58 1 53.84 83 ASN A N 1
ATOM 663 C CA . ASN A 1 83 ? 10.672 9.555 0.93 1 53.84 83 ASN A CA 1
ATOM 664 C C . ASN A 1 83 ? 9.609 8.953 1.849 1 53.84 83 ASN A C 1
ATOM 666 O O . ASN A 1 83 ? 9.172 9.602 2.803 1 53.84 83 ASN A O 1
ATOM 670 N N . HIS A 1 84 ? 8.852 7.848 1.433 1 57.25 84 HIS A N 1
ATOM 671 C CA . HIS A 1 84 ? 7.699 7.211 2.055 1 57.25 84 HIS A CA 1
ATOM 672 C C . HIS A 1 84 ? 8.125 6.082 2.984 1 57.25 84 HIS A C 1
ATOM 674 O O . HIS A 1 84 ? 7.289 5.469 3.652 1 57.25 84 HIS A O 1
ATOM 680 N N . GLY A 1 85 ? 9.445 5.91 3.217 1 58.06 85 GLY A N 1
ATOM 681 C CA . GLY A 1 85 ? 9.648 4.621 3.859 1 58.06 85 GLY A CA 1
ATOM 682 C C . GLY A 1 85 ? 10.297 4.73 5.227 1 58.06 85 GLY A C 1
ATOM 683 O O . GLY A 1 85 ? 9.812 5.465 6.09 1 58.06 85 GLY A O 1
ATOM 684 N N . PRO A 1 86 ? 11.266 3.99 5.508 1 61.28 86 PRO A N 1
ATOM 685 C CA . PRO A 1 86 ? 11.922 3.773 6.797 1 61.28 86 PRO A CA 1
ATOM 686 C C . PRO A 1 86 ? 12.609 5.031 7.328 1 61.28 86 PRO A C 1
ATOM 688 O O . PRO A 1 86 ? 12.938 5.105 8.516 1 61.28 86 PRO A O 1
ATOM 691 N N . ARG A 1 87 ? 12.422 6.059 6.621 1 81.19 87 ARG A N 1
ATOM 692 C CA . ARG A 1 87 ? 13.18 7.223 7.074 1 81.19 87 ARG A CA 1
ATOM 693 C C . ARG A 1 87 ? 12.242 8.336 7.527 1 81.19 87 ARG A C 1
ATOM 695 O O . ARG A 1 87 ? 12.695 9.422 7.891 1 81.19 87 ARG A O 1
ATOM 702 N N . LEU A 1 88 ? 11.055 7.996 7.566 1 88.5 88 LEU A N 1
ATOM 703 C CA . LEU A 1 88 ? 10.078 9.047 7.855 1 88.5 88 LEU A CA 1
ATOM 704 C C . LEU A 1 88 ? 10.25 9.562 9.281 1 88.5 88 LEU A C 1
ATOM 706 O O . LEU A 1 88 ? 10.164 10.766 9.523 1 88.5 88 LEU A O 1
ATOM 710 N N . ALA A 1 89 ? 10.57 8.617 10.211 1 91.06 89 ALA A N 1
ATOM 711 C CA . ALA A 1 89 ? 10.742 9.016 11.602 1 91.06 89 ALA A CA 1
ATOM 712 C C . ALA A 1 89 ? 11.938 9.945 11.766 1 91.06 89 ALA A C 1
ATOM 714 O O . ALA A 1 89 ? 11.852 10.969 12.445 1 91.06 89 ALA A O 1
ATOM 715 N N . SER A 1 90 ? 12.977 9.609 11.117 1 91.12 90 SER A N 1
ATOM 716 C CA . SER A 1 90 ? 14.18 10.422 11.211 1 91.12 90 SER A CA 1
ATOM 717 C C . SER A 1 90 ? 13.977 11.797 10.578 1 91.12 90 SER A C 1
ATOM 719 O O . SER A 1 90 ? 14.453 12.805 11.102 1 91.12 90 SER A O 1
ATOM 721 N N . ILE A 1 91 ? 13.32 11.82 9.516 1 90.62 91 ILE A N 1
ATOM 722 C CA . ILE A 1 91 ? 13.016 13.078 8.844 1 90.62 91 ILE A CA 1
ATOM 723 C C . ILE A 1 91 ? 12.141 13.945 9.742 1 90.62 91 ILE A C 1
ATOM 725 O O . ILE A 1 91 ? 12.375 15.148 9.883 1 90.62 91 ILE A O 1
ATOM 729 N N . PHE A 1 92 ? 11.172 13.305 10.359 1 94 92 PHE A N 1
ATOM 730 C CA . PHE A 1 92 ? 10.258 14.023 11.25 1 94 92 PHE A CA 1
ATOM 731 C C . PHE A 1 92 ? 11.023 14.664 12.398 1 94 92 PHE A C 1
ATOM 733 O O . PHE A 1 92 ? 10.836 15.852 12.688 1 94 92 PHE A O 1
ATOM 740 N N . VAL A 1 93 ? 11.883 13.945 12.977 1 94.31 93 VAL A N 1
ATOM 741 C CA . VAL A 1 93 ? 12.656 14.438 14.109 1 94.31 93 VAL A CA 1
ATOM 742 C C . VAL A 1 93 ? 13.531 15.609 13.664 1 94.31 93 VAL A C 1
ATOM 744 O O . VAL A 1 93 ? 13.602 16.641 14.344 1 94.31 93 VAL A O 1
ATOM 747 N N . ARG A 1 94 ? 14.125 15.43 12.547 1 92.25 94 ARG A N 1
ATOM 748 C CA . ARG A 1 94 ? 15 16.484 12.031 1 92.25 94 ARG A CA 1
ATOM 749 C C . ARG A 1 94 ? 14.211 17.766 11.758 1 92.25 94 ARG A C 1
ATOM 751 O O . ARG A 1 94 ? 14.641 18.844 12.148 1 92.25 94 ARG A O 1
ATOM 758 N N . VAL A 1 95 ? 13.102 17.641 11.164 1 92.94 95 VAL A N 1
ATOM 759 C CA . VAL A 1 95 ? 12.297 18.781 10.727 1 92.94 95 VAL A CA 1
ATOM 760 C C . VAL A 1 95 ? 11.75 19.516 11.945 1 92.94 95 VAL A C 1
ATOM 762 O O . VAL A 1 95 ? 11.648 20.734 11.945 1 92.94 95 VAL A O 1
ATOM 765 N N . PHE A 1 96 ? 11.453 18.766 13 1 95.38 96 PHE A N 1
ATOM 766 C CA . PHE A 1 96 ? 10.719 19.375 14.102 1 95.38 96 PHE A CA 1
ATOM 767 C C . PHE A 1 96 ? 11.625 19.547 15.32 1 95.38 96 PHE A C 1
ATOM 769 O O . PHE A 1 96 ? 11.156 19.906 16.406 1 95.38 96 PHE A O 1
ATOM 776 N N . GLU A 1 97 ? 12.883 19.297 15.164 1 94.81 97 GLU A N 1
ATOM 777 C CA . GLU A 1 97 ? 13.82 19.312 16.281 1 94.81 97 GLU A CA 1
ATOM 778 C C . GLU A 1 97 ? 13.75 20.625 17.047 1 94.81 97 GLU A C 1
ATOM 780 O O . GLU A 1 97 ? 13.805 20.641 18.281 1 94.81 97 GLU A O 1
ATOM 785 N N . ASN A 1 98 ? 13.555 21.781 16.375 1 94.25 98 ASN A N 1
ATOM 786 C CA . ASN A 1 98 ? 13.617 23.094 17.016 1 94.25 98 ASN A CA 1
ATOM 787 C C . ASN A 1 98 ? 12.242 23.531 17.531 1 94.25 98 ASN A C 1
ATOM 789 O O . ASN A 1 98 ? 12.109 24.609 18.109 1 94.25 98 ASN A O 1
ATOM 793 N N . GLU A 1 99 ? 11.219 22.75 17.359 1 94.19 99 GLU A N 1
ATOM 794 C CA . GLU A 1 99 ? 9.891 23.047 17.875 1 94.19 99 GLU A CA 1
ATOM 795 C C . GLU A 1 99 ? 9.219 21.781 18.406 1 94.19 99 GLU A C 1
ATOM 797 O O . GLU A 1 99 ? 8.023 21.562 18.172 1 94.19 99 GLU A O 1
ATOM 802 N N . TRP A 1 100 ? 10.062 20.984 19.047 1 96.19 100 TRP A N 1
ATO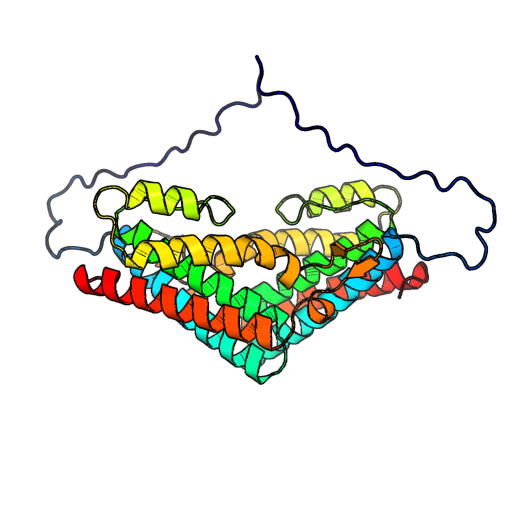M 803 C CA . TRP A 1 100 ? 9.602 19.672 19.516 1 96.19 100 TRP A CA 1
ATOM 804 C C . TRP A 1 100 ? 8.516 19.828 20.562 1 96.19 100 TRP A C 1
ATOM 806 O O . TRP A 1 100 ? 8.617 20.672 21.453 1 96.19 100 TRP A O 1
ATOM 816 N N . ARG A 1 101 ? 7.535 19.125 20.406 1 97 101 ARG A N 1
ATOM 817 C CA . ARG A 1 101 ? 6.441 19.047 21.375 1 97 101 ARG A CA 1
ATOM 818 C C . ARG A 1 101 ? 6.324 17.641 21.953 1 97 101 ARG A C 1
ATOM 820 O O . ARG A 1 101 ? 6.645 16.656 21.281 1 97 101 ARG A O 1
ATOM 827 N N . PRO A 1 102 ? 5.855 17.516 23.172 1 97.38 102 PRO A N 1
ATOM 828 C CA . PRO A 1 102 ? 5.734 16.203 23.797 1 97.38 102 PRO A CA 1
ATOM 829 C C . PRO A 1 102 ? 4.895 15.227 22.984 1 97.38 102 PRO A C 1
ATOM 831 O O . PRO A 1 102 ? 5.219 14.039 22.906 1 97.38 102 PRO A O 1
ATOM 834 N N . GLU A 1 103 ? 3.887 15.711 22.344 1 97.88 103 GLU A N 1
ATOM 835 C CA . GLU A 1 103 ? 2.988 14.844 21.578 1 97.88 103 GLU A CA 1
ATOM 836 C C . GLU A 1 103 ? 3.682 14.273 20.344 1 97.88 103 GLU A C 1
ATOM 838 O O . GLU A 1 103 ? 3.209 13.297 19.766 1 97.88 103 GLU A O 1
ATOM 843 N N . PHE A 1 104 ? 4.801 14.852 19.984 1 98.25 104 PHE A N 1
ATOM 844 C CA . PHE A 1 104 ? 5.512 14.375 18.797 1 98.25 104 PHE A CA 1
ATOM 845 C C . PHE A 1 104 ? 6.219 13.055 19.094 1 98.25 104 PHE A C 1
ATOM 847 O O . PHE A 1 104 ? 6.586 12.328 18.172 1 98.25 104 PHE A O 1
ATOM 854 N N . GLU A 1 105 ? 6.387 12.734 20.359 1 97.94 105 GLU A N 1
ATOM 855 C CA . GLU A 1 105 ? 6.902 11.414 20.719 1 97.94 105 GLU A CA 1
ATOM 856 C C . GLU A 1 105 ? 5.961 10.305 20.266 1 97.94 105 GLU A C 1
ATOM 858 O O . GLU A 1 105 ? 6.414 9.25 19.812 1 97.94 105 GLU A O 1
ATOM 863 N N . GLU A 1 106 ? 4.676 10.633 20.406 1 97.88 106 GLU A N 1
ATOM 864 C CA . GLU A 1 106 ? 3.662 9.68 19.953 1 97.88 106 GLU A CA 1
ATOM 865 C C . GLU A 1 106 ? 3.742 9.461 18.453 1 97.88 106 GLU A C 1
ATOM 867 O O . GLU A 1 106 ? 3.533 8.344 17.969 1 97.88 106 GLU A O 1
ATOM 872 N N . VAL A 1 107 ? 4.047 10.5 17.734 1 98 107 VAL A N 1
ATOM 873 C CA . VAL A 1 107 ? 4.176 10.422 16.281 1 98 107 VAL A CA 1
ATOM 874 C C . VAL A 1 107 ? 5.336 9.5 15.914 1 98 107 VAL A C 1
ATOM 876 O O . VAL A 1 107 ? 5.172 8.562 15.133 1 98 107 VAL A O 1
ATOM 879 N N . VAL A 1 108 ? 6.473 9.688 16.562 1 96.81 108 VAL A N 1
ATOM 880 C CA . VAL A 1 108 ? 7.68 8.922 16.266 1 96.81 108 VAL A CA 1
ATOM 881 C C . VAL A 1 108 ? 7.48 7.461 16.672 1 96.81 108 VAL A C 1
ATOM 883 O O . VAL A 1 108 ? 7.844 6.551 15.922 1 96.81 108 VAL A O 1
ATOM 886 N N . ASP A 1 109 ? 6.898 7.285 17.797 1 96.94 109 ASP A N 1
ATOM 887 C CA . ASP A 1 109 ? 6.625 5.934 18.281 1 96.94 109 ASP A CA 1
ATOM 888 C C . ASP A 1 109 ? 5.699 5.188 17.328 1 96.94 109 ASP A C 1
ATOM 890 O O . ASP A 1 109 ? 5.914 4.004 17.047 1 96.94 109 ASP A O 1
ATOM 894 N N . SER A 1 110 ? 4.68 5.863 16.844 1 97.31 110 SER A N 1
ATOM 895 C CA . SER A 1 110 ? 3.721 5.242 15.945 1 97.31 110 SER A CA 1
ATOM 896 C C . SER A 1 110 ? 4.367 4.895 14.609 1 97.31 110 SER A C 1
ATOM 898 O O . SER A 1 110 ? 4.129 3.818 14.055 1 97.31 110 SER A O 1
ATOM 900 N N . ILE A 1 111 ? 5.184 5.805 14.078 1 95.31 111 ILE A N 1
ATOM 901 C CA . ILE A 1 111 ? 5.879 5.523 12.828 1 95.31 111 ILE A CA 1
ATOM 902 C C . ILE A 1 111 ? 6.727 4.262 12.984 1 95.31 111 ILE A C 1
ATOM 904 O O . ILE A 1 111 ? 6.738 3.398 12.102 1 95.31 111 ILE A O 1
ATOM 908 N N . GLY A 1 112 ? 7.434 4.156 14.094 1 93.94 112 GLY A N 1
ATOM 909 C CA . GLY A 1 112 ? 8.227 2.973 14.367 1 93.94 112 GLY A CA 1
ATOM 910 C C . GLY A 1 112 ? 7.406 1.701 14.43 1 93.94 112 GLY A C 1
ATOM 911 O O . GLY A 1 112 ? 7.789 0.678 13.859 1 93.94 112 GLY A O 1
ATOM 912 N N . TRP A 1 113 ? 6.301 1.785 15.117 1 94.81 113 TRP A N 1
ATOM 913 C CA . TRP A 1 113 ? 5.395 0.646 15.234 1 94.81 113 TRP A CA 1
ATOM 914 C C . TRP A 1 113 ? 4.898 0.197 13.867 1 94.81 113 TRP A C 1
ATOM 916 O O . TRP A 1 113 ? 4.926 -0.994 13.547 1 94.81 113 TRP A O 1
ATOM 926 N N . PHE A 1 114 ? 4.5 1.114 12.984 1 95.31 114 PHE A N 1
ATOM 927 C CA . PHE A 1 114 ? 3.953 0.805 11.664 1 95.31 114 PHE A CA 1
ATOM 928 C C . PHE A 1 114 ? 5.031 0.237 10.75 1 95.31 114 PHE A C 1
ATOM 930 O O . PHE A 1 114 ? 4.746 -0.59 9.883 1 95.31 114 PHE A O 1
ATOM 937 N N . THR A 1 115 ? 6.266 0.653 10.93 1 89.88 115 THR A N 1
ATOM 938 C CA . THR A 1 115 ? 7.359 0.151 10.109 1 89.88 115 THR A CA 1
ATOM 939 C C . THR A 1 115 ? 7.488 -1.363 10.242 1 89.88 115 THR A C 1
ATOM 941 O O . THR A 1 115 ? 7.789 -2.057 9.273 1 89.88 115 THR A O 1
ATOM 944 N N . GLU A 1 116 ? 7.207 -1.889 11.352 1 86.44 116 GLU A N 1
ATOM 945 C CA . GLU A 1 116 ? 7.305 -3.322 11.609 1 86.44 116 GLU A CA 1
ATOM 946 C C . GLU A 1 116 ? 6.156 -4.082 10.961 1 86.44 116 GLU A C 1
ATOM 948 O O . GLU A 1 116 ? 6.328 -5.227 10.531 1 86.44 116 GLU A O 1
ATOM 953 N N . TYR A 1 117 ? 5.07 -3.457 10.781 1 89.06 117 TYR A N 1
ATOM 954 C CA . TYR A 1 117 ? 3.871 -4.176 10.367 1 89.06 117 TYR A CA 1
ATOM 955 C C . TYR A 1 117 ? 3.572 -3.934 8.891 1 89.06 117 TYR A C 1
ATOM 957 O O . TYR A 1 117 ? 2.797 -4.672 8.281 1 89.06 117 TYR A O 1
ATOM 965 N N . TYR A 1 118 ? 4.172 -2.916 8.328 1 85.38 118 TYR A N 1
ATOM 966 C CA . TYR A 1 118 ? 3.811 -2.512 6.977 1 85.38 118 TYR A CA 1
ATOM 967 C C . TYR A 1 118 ? 3.979 -3.67 6 1 85.38 118 TYR A C 1
ATOM 969 O O . TYR A 1 118 ? 3.031 -4.047 5.305 1 85.38 118 TYR A O 1
ATOM 977 N N . THR A 1 119 ? 5.074 -4.242 5.977 1 86.56 119 THR A N 1
ATOM 978 C CA . THR A 1 119 ? 5.336 -5.336 5.051 1 86.56 119 THR A CA 1
ATOM 979 C C . THR A 1 119 ? 4.547 -6.582 5.445 1 86.56 119 THR A C 1
ATOM 981 O O . THR A 1 119 ? 3.994 -7.27 4.586 1 86.56 119 THR A O 1
ATOM 984 N N . ARG A 1 120 ? 4.406 -6.848 6.688 1 90.44 120 ARG A N 1
ATOM 985 C CA . ARG A 1 120 ? 3.764 -8.055 7.203 1 90.44 120 ARG A CA 1
ATOM 986 C C . ARG A 1 120 ? 2.254 -8.008 6.988 1 90.44 120 ARG A C 1
ATOM 988 O O . ARG A 1 120 ? 1.592 -9.047 6.965 1 90.44 120 ARG A O 1
ATOM 995 N N . SER A 1 121 ? 1.744 -6.777 6.805 1 93.75 121 SER A N 1
ATOM 996 C CA . SER A 1 121 ? 0.308 -6.637 6.582 1 93.75 121 SER A CA 1
ATOM 997 C C . SER A 1 121 ? -0.049 -6.855 5.117 1 93.75 121 SER A C 1
ATOM 999 O O . SER A 1 121 ? -1.222 -7.023 4.773 1 93.75 121 SER A O 1
ATOM 1001 N N . ARG A 1 122 ? 1.007 -6.969 4.305 1 92.31 122 ARG A N 1
ATOM 1002 C CA . ARG A 1 122 ? 0.701 -6.977 2.877 1 92.31 122 ARG A CA 1
ATOM 1003 C C . ARG A 1 122 ? 1.239 -8.234 2.209 1 92.31 122 ARG A C 1
ATOM 1005 O O . ARG A 1 122 ? 0.667 -8.719 1.229 1 92.31 122 ARG A O 1
ATOM 1012 N N . TYR A 1 123 ? 2.332 -8.727 2.783 1 92.31 123 TYR A N 1
ATOM 1013 C CA . TYR A 1 123 ? 3.014 -9.82 2.094 1 92.31 123 TYR A CA 1
ATOM 1014 C C . TYR A 1 123 ? 3.201 -11.016 3.02 1 92.31 123 TYR A C 1
ATOM 1016 O O . TYR A 1 123 ? 3.375 -10.852 4.23 1 92.31 123 TYR A O 1
ATOM 1024 N N . PRO A 1 124 ? 3.188 -12.156 2.424 1 92.75 124 PRO A N 1
ATOM 1025 C CA . PRO A 1 124 ? 3.643 -13.312 3.197 1 92.75 124 PRO A CA 1
ATOM 1026 C C . PRO A 1 124 ? 5.125 -13.242 3.551 1 92.75 124 PRO A C 1
ATOM 1028 O O . PRO A 1 124 ? 5.895 -12.562 2.863 1 92.75 124 PRO A O 1
ATOM 1031 N N . PHE A 1 125 ? 5.441 -13.938 4.598 1 89.62 125 PHE A N 1
ATOM 1032 C CA . PHE A 1 125 ? 6.824 -13.922 5.055 1 89.62 125 PHE A CA 1
ATOM 1033 C C . PHE A 1 125 ? 7.152 -15.188 5.836 1 89.62 125 PHE A C 1
ATOM 1035 O O . PHE A 1 125 ? 6.254 -15.961 6.176 1 89.62 125 PHE A O 1
ATOM 1042 N N . LEU A 1 126 ? 8.461 -15.367 5.977 1 88.81 126 LEU A N 1
ATOM 1043 C CA . LEU A 1 126 ? 8.93 -16.531 6.723 1 88.81 126 LEU A CA 1
ATOM 1044 C C . LEU A 1 126 ? 8.984 -16.234 8.219 1 88.81 126 LEU A C 1
ATOM 1046 O O . LEU A 1 126 ? 9.547 -15.219 8.625 1 88.81 126 LEU A O 1
ATOM 1050 N N . LEU A 1 127 ? 8.273 -17.031 8.992 1 89.44 127 LEU A N 1
ATOM 1051 C CA . LEU A 1 127 ? 8.305 -16.922 10.445 1 89.44 127 LEU A CA 1
ATOM 1052 C C . LEU A 1 127 ? 8.531 -18.297 11.086 1 89.44 127 LEU A C 1
ATOM 1054 O O . LEU A 1 127 ? 7.695 -19.188 10.953 1 89.44 127 LEU A O 1
ATOM 1058 N N . ARG A 1 128 ? 9.711 -18.5 11.734 1 90.62 128 ARG A N 1
ATOM 1059 C CA . ARG A 1 128 ? 10.078 -19.734 12.43 1 90.62 128 ARG A CA 1
ATOM 1060 C C . ARG A 1 128 ? 9.992 -20.938 11.492 1 90.62 128 ARG A C 1
ATOM 1062 O O . ARG A 1 128 ? 9.383 -21.953 11.828 1 90.62 128 ARG A O 1
ATOM 1069 N N . GLY A 1 129 ? 10.383 -20.688 10.273 1 86.94 129 GLY A N 1
ATOM 1070 C CA . GLY A 1 129 ? 10.516 -21.766 9.312 1 86.94 129 GLY A CA 1
ATOM 1071 C C . GLY A 1 129 ? 9.234 -22.031 8.547 1 86.94 129 GLY A C 1
ATOM 1072 O O . GLY A 1 129 ? 9.156 -23 7.785 1 86.94 129 GLY A O 1
ATOM 1073 N N . ARG A 1 130 ? 8.258 -21.234 8.789 1 90.94 130 ARG A N 1
ATOM 1074 C CA . ARG A 1 130 ? 6.992 -21.406 8.086 1 90.94 130 ARG A CA 1
ATOM 1075 C C . ARG A 1 130 ? 6.602 -20.141 7.34 1 90.94 130 ARG A C 1
ATOM 1077 O O . ARG A 1 130 ? 6.898 -19.031 7.789 1 90.94 130 ARG A O 1
ATOM 1084 N N . VAL A 1 131 ? 6.023 -20.344 6.164 1 91.81 131 VAL A N 1
ATOM 1085 C CA . VAL A 1 131 ? 5.465 -19.203 5.453 1 91.81 131 VAL A CA 1
ATOM 1086 C C . VAL A 1 131 ? 4.137 -18.797 6.086 1 91.81 131 VAL A C 1
ATOM 1088 O O . VAL A 1 131 ? 3.236 -19.625 6.246 1 91.81 131 VAL A O 1
ATOM 1091 N N . VAL A 1 132 ? 4.098 -17.578 6.457 1 93.69 132 VAL A N 1
ATOM 1092 C CA . VAL A 1 132 ? 2.932 -17.047 7.148 1 93.69 132 VAL A CA 1
ATOM 1093 C C . VAL A 1 132 ? 2.297 -15.938 6.316 1 93.69 132 VAL A C 1
ATOM 1095 O O . VAL A 1 132 ? 3.002 -15.141 5.691 1 93.69 132 VAL A O 1
ATOM 1098 N N . SER A 1 133 ? 0.945 -15.961 6.281 1 95 133 SER A N 1
ATOM 1099 C CA . SER A 1 133 ? 0.215 -14.922 5.57 1 95 133 SER A CA 1
ATOM 1100 C C . SER A 1 133 ? -0.13 -13.758 6.496 1 95 133 SER A C 1
ATOM 1102 O O . SER A 1 133 ? -0.14 -13.914 7.719 1 95 133 SER A O 1
ATOM 1104 N N . PRO A 1 134 ? -0.472 -12.625 5.957 1 96.5 134 PRO A N 1
ATOM 1105 C CA . PRO A 1 134 ? -0.92 -11.484 6.766 1 96.5 134 PRO A CA 1
ATOM 1106 C C . PRO A 1 134 ? -2.115 -11.828 7.652 1 96.5 134 PRO A C 1
ATOM 1108 O O . PRO A 1 134 ? -2.158 -11.43 8.82 1 96.5 134 PRO A O 1
ATOM 1111 N N . ASP A 1 135 ? -3.006 -12.633 7.145 1 96.12 135 ASP A N 1
ATOM 1112 C CA . ASP A 1 135 ? -4.219 -12.977 7.883 1 96.12 135 ASP A CA 1
ATOM 1113 C C . ASP A 1 135 ? -3.893 -13.82 9.109 1 96.12 135 ASP A C 1
ATOM 1115 O O . ASP A 1 135 ? -4.609 -13.773 10.109 1 96.12 135 ASP A O 1
ATOM 1119 N N . GLU A 1 136 ? -2.836 -14.594 8.977 1 95 136 GLU A N 1
ATOM 1120 C CA . GLU A 1 136 ? -2.422 -15.445 10.086 1 95 136 GLU A CA 1
ATOM 1121 C C . GLU A 1 136 ? -1.694 -14.641 11.164 1 95 136 GLU A C 1
ATOM 1123 O O . GLU A 1 136 ? -1.74 -14.984 12.344 1 95 136 GLU A O 1
ATOM 1128 N N . PHE A 1 137 ? -1.129 -13.594 10.758 1 95.06 137 PHE A N 1
ATOM 1129 C CA . PHE A 1 137 ? -0.232 -12.852 11.633 1 95.06 137 PHE A CA 1
ATOM 1130 C C . PHE A 1 137 ? -0.965 -11.695 12.305 1 95.06 137 PHE A C 1
ATOM 1132 O O . PHE A 1 137 ? -0.656 -11.336 13.438 1 95.06 137 PHE A O 1
ATOM 1139 N N . ILE A 1 138 ? -1.919 -11.078 11.625 1 97.5 138 ILE A N 1
ATOM 1140 C CA . ILE A 1 138 ? -2.596 -9.883 12.102 1 97.5 138 ILE A CA 1
ATOM 1141 C C . ILE A 1 138 ? -4.02 -10.227 12.531 1 97.5 138 ILE A C 1
ATOM 1143 O O . ILE A 1 138 ? -4.828 -10.672 11.719 1 97.5 138 ILE A O 1
ATOM 1147 N N . ASP A 1 139 ? -4.301 -9.984 13.758 1 97.56 139 ASP A N 1
ATOM 1148 C CA . ASP A 1 139 ? -5.637 -10.266 14.281 1 97.56 139 ASP A CA 1
ATOM 1149 C C . ASP A 1 139 ? -6.379 -8.969 14.609 1 97.56 139 ASP A C 1
ATOM 1151 O O . ASP A 1 139 ? -5.906 -7.875 14.281 1 97.56 139 ASP A O 1
ATOM 1155 N N . ALA A 1 140 ? -7.527 -9.117 15.242 1 98.25 140 ALA A N 1
ATOM 1156 C CA . ALA A 1 140 ? -8.398 -7.98 15.531 1 98.25 140 ALA A CA 1
ATOM 1157 C C . ALA A 1 140 ? -7.73 -7.008 16.5 1 98.25 140 ALA A C 1
ATOM 1159 O O . ALA A 1 140 ? -7.859 -5.789 16.359 1 98.25 140 ALA A O 1
ATOM 1160 N N . ASP A 1 141 ? -7.039 -7.508 17.453 1 98.38 141 ASP A N 1
ATOM 1161 C CA . ASP A 1 141 ? -6.395 -6.66 18.453 1 98.38 141 ASP A CA 1
ATOM 1162 C C . ASP A 1 141 ? -5.297 -5.805 17.812 1 98.38 141 ASP A C 1
ATOM 1164 O O . ASP A 1 141 ? -5.176 -4.617 18.125 1 98.38 141 ASP A O 1
ATOM 1168 N N . THR A 1 142 ? -4.496 -6.445 16.969 1 98.12 142 THR A N 1
ATOM 1169 C CA . THR A 1 142 ? -3.453 -5.707 16.266 1 98.12 142 THR A CA 1
ATOM 1170 C C . THR A 1 142 ? -4.059 -4.605 15.406 1 98.12 142 THR A C 1
ATOM 1172 O O . THR A 1 142 ? -3.553 -3.48 15.383 1 98.12 142 THR A O 1
ATOM 1175 N N . ALA A 1 143 ? -5.105 -4.945 14.727 1 98.56 143 ALA A N 1
ATOM 1176 C CA . ALA A 1 143 ? -5.762 -3.977 13.852 1 98.56 143 ALA A CA 1
ATOM 1177 C C . ALA A 1 143 ? -6.348 -2.822 14.656 1 98.56 143 ALA A C 1
ATOM 1179 O O . ALA A 1 143 ? -6.273 -1.664 14.242 1 98.56 143 ALA A O 1
ATOM 1180 N N . ARG A 1 144 ? -6.91 -3.09 15.789 1 98.69 144 ARG A N 1
ATOM 1181 C CA . ARG A 1 144 ? -7.465 -2.061 16.672 1 98.69 144 ARG A CA 1
ATOM 1182 C C . ARG A 1 144 ? -6.371 -1.115 17.156 1 98.69 144 ARG A C 1
ATOM 1184 O O . ARG A 1 144 ? -6.57 0.101 17.188 1 98.69 144 ARG A O 1
ATOM 1191 N N . GLU A 1 145 ? -5.305 -1.688 17.547 1 98.56 145 GLU A N 1
ATOM 1192 C CA . GLU A 1 145 ? -4.168 -0.875 17.969 1 98.56 145 GLU A CA 1
ATOM 1193 C C . GLU A 1 145 ? -3.682 0.027 16.844 1 98.56 145 GLU A C 1
ATOM 1195 O O . GLU A 1 145 ? -3.381 1.201 17.062 1 98.56 145 GLU A O 1
ATOM 1200 N N . ALA A 1 146 ? -3.615 -0.499 15.664 1 98.69 146 ALA A N 1
ATOM 1201 C CA . ALA A 1 146 ? -3.184 0.26 14.492 1 98.69 146 ALA A CA 1
ATOM 1202 C C . ALA A 1 146 ? -4.098 1.458 14.25 1 98.69 146 ALA A C 1
ATOM 1204 O O . ALA A 1 146 ? -3.621 2.578 14.047 1 98.69 146 ALA A O 1
ATOM 1205 N N . ILE A 1 147 ? -5.383 1.192 14.312 1 98.88 147 ILE A N 1
ATOM 1206 C CA . ILE A 1 147 ? -6.359 2.252 14.086 1 98.88 147 ILE A CA 1
ATOM 1207 C C . ILE A 1 147 ? -6.234 3.316 15.172 1 98.88 147 ILE A C 1
ATOM 1209 O O . ILE A 1 147 ? -6.273 4.516 14.883 1 98.88 147 ILE A O 1
ATOM 1213 N N . GLY A 1 148 ? -6.039 2.865 16.406 1 98.88 148 GLY A N 1
ATOM 1214 C CA . GLY A 1 148 ? -5.84 3.801 17.516 1 98.88 148 GLY A CA 1
ATOM 1215 C C . GLY A 1 148 ? -4.625 4.688 17.328 1 98.88 148 GLY A C 1
ATOM 1216 O O . GLY A 1 148 ? -4.691 5.898 17.547 1 98.88 148 GLY A O 1
ATOM 1217 N N . ARG A 1 149 ? -3.555 4.133 16.938 1 98.69 149 ARG A N 1
ATOM 1218 C CA . ARG A 1 149 ? -2.332 4.891 16.703 1 98.69 149 ARG A CA 1
ATOM 1219 C C . ARG A 1 149 ? -2.523 5.883 15.562 1 98.69 149 ARG A C 1
ATOM 1221 O O . ARG A 1 149 ? -2.094 7.035 15.656 1 98.69 149 ARG A O 1
ATOM 1228 N N . ALA A 1 150 ? -3.145 5.406 14.5 1 98.81 150 ALA A N 1
ATOM 1229 C CA . ALA A 1 150 ? -3.402 6.277 13.352 1 98.81 150 ALA A CA 1
ATOM 1230 C C . ALA A 1 150 ? -4.262 7.473 13.758 1 98.81 150 ALA A C 1
ATOM 1232 O O . ALA A 1 150 ? -3.994 8.602 13.344 1 98.81 150 ALA A O 1
ATOM 1233 N N . GLU A 1 151 ? -5.258 7.246 14.555 1 98.88 151 GLU A N 1
ATOM 1234 C CA . GLU A 1 151 ? -6.148 8.305 15.023 1 98.88 151 GLU A CA 1
ATOM 1235 C C . GLU A 1 151 ? -5.391 9.352 15.828 1 98.88 151 GLU A C 1
ATOM 1237 O O . GLU A 1 151 ? -5.621 10.547 15.672 1 98.88 151 GLU A O 1
ATOM 1242 N N . ARG A 1 152 ? -4.555 8.891 16.672 1 98.81 152 ARG A N 1
ATOM 1243 C CA . ARG A 1 152 ? -3.781 9.812 17.5 1 98.81 152 ARG A CA 1
ATOM 1244 C C . ARG A 1 152 ? -2.85 10.664 16.641 1 98.81 152 ARG A C 1
ATOM 1246 O O . ARG A 1 152 ? -2.766 11.883 16.844 1 98.81 152 ARG A O 1
ATOM 1253 N N . VAL A 1 153 ? -2.182 10.047 15.711 1 98.81 153 VAL A N 1
ATOM 1254 C CA . VAL A 1 153 ? -1.271 10.789 14.844 1 98.81 153 VAL A CA 1
ATOM 1255 C C . VAL A 1 153 ? -2.057 11.797 14.008 1 98.81 153 VAL A C 1
ATOM 1257 O O . VAL A 1 153 ? -1.621 12.938 13.828 1 98.81 153 VAL A O 1
ATOM 1260 N N . LEU A 1 154 ? -3.199 11.359 13.547 1 98.88 154 LEU A N 1
ATOM 1261 C CA . LEU A 1 154 ? -4.039 12.234 12.734 1 98.88 154 LEU A CA 1
ATOM 1262 C C . LEU A 1 154 ? -4.484 13.453 13.547 1 98.88 154 LEU A C 1
ATOM 1264 O O . LEU A 1 154 ? -4.496 14.57 13.031 1 98.88 154 LEU A O 1
ATOM 1268 N N . ARG A 1 155 ? -4.859 13.242 14.766 1 98.81 155 ARG A N 1
ATOM 1269 C CA . ARG A 1 155 ? -5.285 14.336 15.633 1 98.81 155 ARG A CA 1
ATOM 1270 C C . ARG A 1 155 ? -4.145 15.312 15.875 1 98.81 155 ARG A C 1
ATOM 1272 O O . ARG A 1 155 ? -4.355 16.531 15.891 1 98.81 155 ARG A O 1
ATOM 1279 N N . ILE A 1 156 ? -2.984 14.82 16.078 1 98.81 156 ILE A N 1
ATOM 1280 C CA . ILE A 1 156 ? -1.812 15.664 16.281 1 98.81 156 ILE A CA 1
ATOM 1281 C C . ILE A 1 156 ? -1.556 16.5 15.039 1 98.81 156 ILE A C 1
ATOM 1283 O O . ILE A 1 156 ? -1.33 17.703 15.133 1 98.81 156 ILE A O 1
ATOM 1287 N N . ALA A 1 157 ? -1.616 15.867 13.914 1 98.62 157 ALA A N 1
ATOM 1288 C CA . ALA A 1 157 ? -1.405 16.578 12.648 1 98.62 157 ALA A CA 1
ATOM 1289 C C . ALA A 1 157 ? -2.471 17.641 12.43 1 98.62 157 ALA A C 1
ATOM 1291 O O . ALA A 1 157 ? -2.166 18.75 11.992 1 98.62 157 ALA A O 1
ATOM 1292 N N . GLU A 1 158 ? -3.678 17.234 12.727 1 98.75 158 GLU A N 1
ATOM 1293 C CA . GLU A 1 158 ? -4.777 18.172 12.562 1 98.75 158 GLU A CA 1
ATOM 1294 C C . GLU A 1 158 ? -4.551 19.438 13.406 1 98.75 158 GLU A C 1
ATOM 1296 O O . GLU A 1 158 ? -4.715 20.547 12.914 1 98.75 158 GLU A O 1
ATOM 1301 N N . SER A 1 159 ? -4.23 19.234 14.625 1 98.44 159 SER A N 1
ATOM 1302 C CA . SER A 1 159 ? -3.967 20.359 15.523 1 98.44 159 SER A CA 1
ATOM 1303 C C . SER A 1 159 ? -2.826 21.234 15.008 1 98.44 159 SER A C 1
ATOM 1305 O O . SER A 1 159 ? -2.932 22.453 15 1 98.44 159 SER A O 1
ATOM 1307 N N . TYR A 1 160 ? -1.82 20.625 14.57 1 97.75 160 TYR A N 1
ATOM 1308 C CA . TYR A 1 160 ? -0.652 21.344 14.07 1 97.75 160 TYR A CA 1
ATOM 1309 C C . TYR A 1 160 ? -1.008 22.172 12.836 1 97.75 160 TYR A C 1
ATOM 1311 O O . TYR A 1 160 ? -0.598 23.328 12.719 1 97.75 160 TYR A O 1
ATOM 1319 N N . LEU A 1 161 ? -1.729 21.578 11.969 1 97.69 161 LEU A N 1
ATOM 1320 C CA . LEU A 1 161 ? -2.088 22.234 10.711 1 97.69 161 LEU A CA 1
ATOM 1321 C C . LEU A 1 161 ? -3.088 23.375 10.961 1 97.69 161 LEU A C 1
ATOM 1323 O O . LEU A 1 161 ? -3.047 24.391 10.281 1 97.69 161 LEU A O 1
ATOM 1327 N N . ARG A 1 162 ? -3.947 23.141 11.914 1 97.81 162 ARG A N 1
ATOM 1328 C CA . ARG A 1 162 ? -4.91 24.188 12.273 1 97.81 162 ARG A CA 1
ATOM 1329 C C . ARG A 1 162 ? -4.211 25.422 12.828 1 97.81 162 ARG A C 1
ATOM 1331 O O . ARG A 1 162 ? -4.59 26.547 12.516 1 97.81 162 ARG A O 1
ATOM 1338 N N . GLU A 1 163 ? -3.252 25.219 13.609 1 96.38 163 GLU A N 1
ATOM 1339 C CA . GLU A 1 163 ? -2.473 26.312 14.172 1 96.38 163 GLU A CA 1
ATOM 1340 C C . GLU A 1 163 ? -1.834 27.156 13.07 1 96.38 163 GLU A C 1
ATOM 1342 O O . GLU A 1 163 ? -1.578 28.344 13.258 1 96.38 163 GLU A O 1
ATOM 1347 N N . ARG A 1 164 ? -1.645 26.578 11.969 1 93.69 164 ARG A N 1
ATOM 1348 C CA . ARG A 1 164 ? -0.961 27.25 10.867 1 93.69 164 ARG A CA 1
ATOM 1349 C C . ARG A 1 164 ? -1.954 27.719 9.812 1 93.69 164 ARG A C 1
ATOM 1351 O O . ARG A 1 164 ? -1.559 28.25 8.773 1 93.69 164 ARG A O 1
ATOM 1358 N N . GLY A 1 165 ? -3.215 27.469 10.023 1 94.75 165 GLY A N 1
ATOM 1359 C CA . GLY A 1 165 ? -4.273 27.906 9.133 1 94.75 165 GLY A CA 1
ATOM 1360 C C . GLY A 1 165 ? -4.328 27.125 7.832 1 94.75 165 GLY A C 1
ATOM 1361 O O . GLY A 1 165 ? -4.766 27.641 6.805 1 94.75 165 GLY A O 1
ATOM 1362 N N . ILE A 1 166 ? -3.807 25.969 7.852 1 94.69 166 ILE A N 1
ATOM 1363 C CA . ILE A 1 166 ? -3.752 25.156 6.641 1 94.69 166 ILE A CA 1
ATOM 1364 C C . ILE A 1 166 ? -5.043 24.359 6.5 1 94.69 166 ILE A C 1
ATOM 1366 O O . ILE A 1 166 ? -5.547 24.156 5.391 1 94.69 166 ILE A O 1
ATOM 1370 N N . VAL A 1 167 ? -5.516 23.781 7.664 1 94.75 167 VAL A N 1
ATOM 1371 C CA . VAL A 1 167 ? -6.797 23.078 7.645 1 94.75 167 VAL A CA 1
ATOM 1372 C C . VAL A 1 167 ? -7.742 23.719 8.664 1 94.75 167 VAL A C 1
ATOM 1374 O O . VAL A 1 167 ? -7.297 24.391 9.602 1 94.75 167 VAL A O 1
ATOM 1377 N N . MET B 1 1 ? 34.875 5.422 2.24 1 16.8 1 MET B N 1
ATOM 1378 C CA . MET B 1 1 ? 35.281 4.039 2.004 1 16.8 1 MET B CA 1
ATOM 1379 C C . MET B 1 1 ? 34.312 3.066 2.678 1 16.8 1 MET B C 1
ATOM 1381 O O . MET B 1 1 ? 34.25 1.896 2.297 1 16.8 1 MET B O 1
ATOM 1385 N N . VAL B 1 2 ? 33.75 3.375 3.719 1 18.69 2 VAL B N 1
ATOM 1386 C CA . VAL B 1 2 ? 33.312 2.418 4.73 1 18.69 2 VAL B CA 1
ATOM 1387 C C . VAL B 1 2 ? 31.984 1.798 4.316 1 18.69 2 VAL B C 1
ATOM 1389 O O . VAL B 1 2 ? 31.422 0.98 5.043 1 18.69 2 VAL B O 1
ATOM 1392 N N . VAL B 1 3 ? 31.109 2.52 3.578 1 21.28 3 VAL B N 1
ATOM 1393 C CA . VAL B 1 3 ? 29.688 2.186 3.631 1 21.28 3 VAL B CA 1
ATOM 1394 C C . VAL B 1 3 ? 29.453 0.853 2.928 1 21.28 3 VAL B C 1
ATOM 1396 O O . VAL B 1 3 ? 29.094 0.824 1.745 1 21.28 3 VAL B O 1
ATOM 1399 N N . ALA B 1 4 ? 30.391 -0.083 3.156 1 21.47 4 ALA B N 1
ATOM 1400 C CA . ALA B 1 4 ? 30.312 -1.329 2.4 1 21.47 4 ALA B CA 1
ATOM 1401 C C . ALA B 1 4 ? 28.969 -2.02 2.629 1 21.47 4 ALA B C 1
ATOM 1403 O O . ALA B 1 4 ? 28.234 -1.673 3.559 1 21.47 4 ALA B O 1
ATOM 1404 N N . GLY B 1 5 ? 28.953 -3.486 2.42 1 17.95 5 GLY B N 1
ATOM 1405 C CA . GLY B 1 5 ? 28.375 -4.695 1.859 1 17.95 5 GLY B CA 1
ATOM 1406 C C . GLY B 1 5 ? 27.438 -5.406 2.822 1 17.95 5 GLY B C 1
ATOM 1407 O O . GLY B 1 5 ? 27.891 -6.223 3.633 1 17.95 5 GLY B O 1
ATOM 1408 N N . VAL B 1 6 ? 26.641 -4.742 3.479 1 25.38 6 VAL B N 1
ATOM 1409 C CA . VAL B 1 6 ? 25.891 -5.676 4.312 1 25.38 6 VAL B CA 1
ATOM 1410 C C . VAL B 1 6 ? 25.375 -6.836 3.459 1 25.38 6 VAL B C 1
ATOM 1412 O O . VAL B 1 6 ? 24.5 -6.652 2.607 1 25.38 6 VAL B O 1
ATOM 1415 N N . LEU B 1 7 ? 26.203 -7.746 3.021 1 22.55 7 LEU B N 1
ATOM 1416 C CA . LEU B 1 7 ? 26.109 -8.992 2.273 1 22.55 7 LEU B CA 1
ATOM 1417 C C . LEU B 1 7 ? 25.062 -9.922 2.904 1 22.55 7 LEU B C 1
ATOM 1419 O O . LEU B 1 7 ? 25.047 -10.086 4.125 1 22.55 7 LEU B O 1
ATOM 1423 N N . ARG B 1 8 ? 24.125 -10.281 2.082 1 26.7 8 ARG B N 1
ATOM 1424 C CA . ARG B 1 8 ? 23.094 -11.32 2.084 1 26.7 8 ARG B CA 1
ATOM 1425 C C . ARG B 1 8 ? 23.672 -12.672 2.496 1 26.7 8 ARG B C 1
ATOM 1427 O O . ARG B 1 8 ? 24.453 -13.273 1.749 1 26.7 8 ARG B O 1
ATOM 1434 N N . SER B 1 9 ? 24 -12.758 3.686 1 24.88 9 SER B N 1
ATOM 1435 C CA . SER B 1 9 ? 24.156 -14.156 4.082 1 24.88 9 SER B CA 1
ATOM 1436 C C . SER B 1 9 ? 22.891 -14.953 3.805 1 24.88 9 SER B C 1
ATOM 1438 O O . SER B 1 9 ? 21.906 -14.852 4.551 1 24.88 9 SER B O 1
ATOM 1440 N N . LEU B 1 10 ? 22.438 -15 2.584 1 26.94 10 LEU B N 1
ATOM 1441 C CA . LEU B 1 10 ? 21.5 -16.016 2.096 1 26.94 10 LEU B CA 1
ATOM 1442 C C . LEU B 1 10 ? 21.938 -17.406 2.539 1 26.94 10 LEU B C 1
ATOM 1444 O O . LEU B 1 10 ? 22.938 -17.938 2.057 1 26.94 10 LEU B O 1
ATOM 1448 N N . LEU B 1 11 ? 21.75 -17.688 3.75 1 27.86 11 LEU B N 1
ATOM 1449 C CA . LEU B 1 11 ? 21.953 -19.062 4.195 1 27.86 11 LEU B CA 1
ATOM 1450 C C . LEU B 1 11 ? 21.109 -20.031 3.367 1 27.86 11 LEU B C 1
ATOM 1452 O O . LEU B 1 11 ? 19.891 -20.016 3.447 1 27.86 11 LEU B O 1
ATOM 1456 N N . VAL B 1 12 ? 21.516 -20.297 2.188 1 28.33 12 VAL B N 1
ATOM 1457 C CA . VAL B 1 12 ? 21.094 -21.5 1.488 1 28.33 12 VAL B CA 1
ATOM 1458 C C . VAL B 1 12 ? 21.281 -22.719 2.4 1 28.33 12 VAL B C 1
ATOM 1460 O O . VAL B 1 12 ? 22.406 -23.062 2.756 1 28.33 12 VAL B O 1
ATOM 1463 N N . PHE B 1 13 ? 20.328 -22.922 3.287 1 27.84 13 PHE B N 1
ATOM 1464 C CA . PHE B 1 13 ? 20.328 -24.141 4.066 1 27.84 13 PHE B CA 1
ATOM 1465 C C . PHE B 1 13 ? 20.312 -25.359 3.154 1 27.84 13 PHE B C 1
ATOM 1467 O O . PHE B 1 13 ? 19.406 -25.516 2.32 1 27.84 13 PHE B O 1
ATOM 1474 N N . GLN B 1 14 ? 21.375 -25.891 2.811 1 27.09 14 GLN B N 1
ATOM 1475 C CA . GLN B 1 14 ? 21.594 -27.203 2.219 1 27.09 14 GLN B CA 1
ATOM 1476 C C . GLN B 1 14 ? 20.938 -28.312 3.055 1 27.09 14 GLN B C 1
ATOM 1478 O O . GLN B 1 14 ? 21.141 -28.375 4.27 1 27.09 14 GLN B O 1
ATOM 1483 N N . CYS B 1 15 ? 19.781 -28.906 2.555 1 30.7 15 CYS B N 1
ATOM 1484 C CA . CYS B 1 15 ? 19.156 -30.125 3.062 1 30.7 15 CYS B CA 1
ATOM 1485 C C . CYS B 1 15 ? 20.156 -31.266 3.162 1 30.7 15 CYS B C 1
ATOM 1487 O O . CYS B 1 15 ? 20.672 -31.719 2.145 1 30.7 15 CYS B O 1
ATOM 1489 N N . THR B 1 16 ? 20.781 -31.438 4.16 1 28.81 16 THR B N 1
ATOM 1490 C CA . THR B 1 16 ? 21.625 -32.625 4.25 1 28.81 16 THR B CA 1
ATOM 1491 C C . THR B 1 16 ? 20.781 -33.875 4.27 1 28.81 16 THR B C 1
ATOM 1493 O O . THR B 1 16 ? 21.094 -34.875 3.592 1 28.81 16 THR B O 1
ATOM 1496 N N . ASP B 1 17 ? 20 -34.281 5.434 1 31.41 17 ASP B N 1
ATOM 1497 C CA . ASP B 1 17 ? 19.641 -35.688 5.672 1 31.41 17 ASP B CA 1
ATOM 1498 C C . ASP B 1 17 ? 18.453 -36.094 4.809 1 31.41 17 ASP B C 1
ATOM 1500 O O . ASP B 1 17 ? 17.672 -35.25 4.375 1 31.41 17 ASP B O 1
ATOM 1504 N N . GLY B 1 18 ? 18.125 -37.5 4.426 1 29.81 18 GLY B N 1
ATOM 1505 C CA . GLY B 1 18 ? 17.281 -38.344 3.627 1 29.81 18 GLY B CA 1
ATOM 1506 C C . GLY B 1 18 ? 15.797 -38.062 3.771 1 29.81 18 GLY B C 1
ATOM 1507 O O . GLY B 1 18 ? 14.953 -38.75 3.207 1 29.81 18 GLY B O 1
ATOM 1508 N N . ALA B 1 19 ? 15.375 -37.844 5 1 35.12 19 ALA B N 1
ATOM 1509 C CA . ALA B 1 19 ? 13.93 -37.781 5.184 1 35.12 19 ALA B CA 1
ATOM 1510 C C . ALA B 1 19 ? 13.297 -36.781 4.246 1 35.12 19 ALA B C 1
ATOM 1512 O O . ALA B 1 19 ? 12.742 -35.75 4.695 1 35.12 19 ALA B O 1
ATOM 1513 N N . CYS B 1 20 ? 13.93 -36.594 3.002 1 33.34 20 CYS B N 1
ATOM 1514 C CA . CYS B 1 20 ? 13.445 -35.75 1.931 1 33.34 20 CYS B CA 1
ATOM 1515 C C . CYS B 1 20 ? 12.172 -36.281 1.315 1 33.34 20 CYS B C 1
ATOM 1517 O O . CYS B 1 20 ? 11.812 -35.938 0.19 1 33.34 20 CYS B O 1
ATOM 1519 N N . GLY B 1 21 ? 11.484 -37.281 1.726 1 33.47 21 GLY B N 1
ATOM 1520 C CA . GLY B 1 21 ? 10.547 -38.094 0.947 1 33.47 21 GLY B CA 1
ATOM 1521 C C . GLY B 1 21 ? 9.383 -37.281 0.411 1 33.47 21 GLY B C 1
ATOM 1522 O O . GLY B 1 21 ? 8.984 -37.438 -0.747 1 33.47 21 GLY B O 1
ATOM 1523 N N . VAL B 1 22 ? 8.203 -37.156 1.19 1 37.56 22 VAL B N 1
ATOM 1524 C CA . VAL B 1 22 ? 6.957 -36.625 0.641 1 37.56 22 VAL B CA 1
ATOM 1525 C C . VAL B 1 22 ? 7.223 -35.281 -0.025 1 37.56 22 VAL B C 1
ATOM 1527 O O . VAL B 1 22 ? 7.949 -34.469 0.516 1 37.56 22 VAL B O 1
ATOM 1530 N N . PRO B 1 23 ? 7.195 -35 -1.432 1 41.66 23 PRO B N 1
ATOM 1531 C CA . PRO B 1 23 ? 7.777 -33.812 -2.061 1 41.66 23 PRO B CA 1
ATOM 1532 C C . PRO B 1 23 ? 7.438 -32.531 -1.314 1 41.66 23 PRO B C 1
ATOM 1534 O O . PRO B 1 23 ? 6.262 -32.188 -1.144 1 41.66 23 PRO B O 1
ATOM 1537 N N . HIS B 1 24 ? 7.715 -32.188 -0.117 1 47.25 24 HIS B N 1
ATOM 1538 C CA . HIS B 1 24 ? 7.629 -31.016 0.762 1 47.25 24 HIS B CA 1
ATOM 1539 C C . HIS B 1 24 ? 7.641 -29.719 -0.038 1 47.25 24 HIS B C 1
ATOM 1541 O O . HIS B 1 24 ? 8.523 -29.5 -0.868 1 47.25 24 HIS B O 1
ATOM 1547 N N . MET B 1 25 ? 6.414 -29.344 -0.498 1 59.5 25 MET B N 1
ATOM 1548 C CA . MET B 1 25 ? 6.496 -28.031 -1.146 1 59.5 25 MET B CA 1
ATOM 1549 C C . MET B 1 25 ? 7.574 -27.172 -0.5 1 59.5 25 MET B C 1
ATOM 1551 O O . MET B 1 25 ? 7.609 -27.031 0.724 1 59.5 25 MET B O 1
ATOM 1555 N N . GLY B 1 26 ? 8.633 -27.109 -1.156 1 79.38 26 GLY B N 1
ATOM 1556 C CA . GLY B 1 26 ? 9.688 -26.266 -0.62 1 79.38 26 GLY B CA 1
ATOM 1557 C C . GLY B 1 26 ? 9.25 -24.828 -0.374 1 79.38 26 GLY B C 1
ATOM 1558 O O . GLY B 1 26 ? 8.094 -24.484 -0.624 1 79.38 26 GLY B O 1
ATOM 1559 N N . PHE B 1 27 ? 9.844 -24.172 0.396 1 84.56 27 PHE B N 1
ATOM 1560 C CA . PHE B 1 27 ? 9.555 -22.797 0.777 1 84.56 27 PHE B CA 1
ATOM 1561 C C . PHE B 1 27 ? 9.109 -21.984 -0.429 1 84.56 27 PHE B C 1
ATOM 1563 O O . PHE B 1 27 ? 8.188 -21.172 -0.325 1 84.56 27 PHE B O 1
ATOM 1570 N N . TYR B 1 28 ? 9.523 -22.422 -1.587 1 86.5 28 TYR B N 1
ATOM 1571 C CA . TYR B 1 28 ? 9.195 -21.656 -2.789 1 86.5 28 TYR B CA 1
ATOM 1572 C C . TYR B 1 28 ? 7.758 -21.906 -3.219 1 86.5 28 TYR B C 1
ATOM 1574 O O . TYR B 1 28 ? 7.031 -20.969 -3.545 1 86.5 28 TYR B O 1
ATOM 1582 N N . GLU B 1 29 ? 7.352 -23.109 -3.178 1 92.31 29 GLU B N 1
ATOM 1583 C CA . GLU B 1 29 ? 5.984 -23.438 -3.568 1 92.31 29 GLU B CA 1
ATOM 1584 C C . GLU B 1 29 ? 4.973 -22.875 -2.574 1 92.31 29 GLU B C 1
ATOM 1586 O O . GLU B 1 29 ? 3.885 -22.453 -2.963 1 92.31 29 GLU B O 1
ATOM 1591 N N . GLU B 1 30 ? 5.367 -22.906 -1.388 1 92.88 30 GLU B N 1
ATOM 1592 C CA . GLU B 1 30 ? 4.48 -22.344 -0.368 1 92.88 30 GLU B CA 1
ATOM 1593 C C . GLU B 1 30 ? 4.328 -20.844 -0.532 1 92.88 30 GLU B C 1
ATOM 1595 O O . GLU B 1 30 ? 3.223 -20.297 -0.408 1 92.88 30 GLU B O 1
ATOM 1600 N N . PHE B 1 31 ? 5.426 -20.172 -0.796 1 93.12 31 PHE B N 1
ATOM 1601 C CA . PHE B 1 31 ? 5.367 -18.75 -1.069 1 93.12 31 PHE B CA 1
ATOM 1602 C C . PHE B 1 31 ? 4.504 -18.453 -2.295 1 93.12 31 PHE B C 1
ATOM 1604 O O . PHE B 1 31 ? 3.678 -17.547 -2.281 1 93.12 31 PHE B O 1
ATOM 1611 N N . ALA B 1 32 ? 4.727 -19.25 -3.281 1 95.25 32 ALA B N 1
ATOM 1612 C CA . ALA B 1 32 ? 3.945 -19.062 -4.504 1 95.25 32 ALA B CA 1
ATOM 1613 C C . ALA B 1 32 ? 2.449 -19.172 -4.223 1 95.25 32 ALA B C 1
ATOM 1615 O O . ALA B 1 32 ? 1.661 -18.328 -4.656 1 95.25 32 ALA B O 1
ATOM 1616 N N . ARG B 1 33 ? 2.098 -20.156 -3.492 1 96 33 ARG B N 1
ATOM 1617 C CA . ARG B 1 33 ? 0.699 -20.375 -3.141 1 96 33 ARG B CA 1
ATOM 1618 C C . ARG B 1 33 ? 0.146 -19.219 -2.324 1 96 33 ARG B C 1
ATOM 1620 O O . ARG B 1 33 ? -0.971 -18.75 -2.566 1 96 33 ARG B O 1
ATOM 1627 N N . MET B 1 34 ? 0.96 -18.781 -1.416 1 95.25 34 MET B N 1
ATOM 1628 C CA . MET B 1 34 ? 0.498 -17.719 -0.538 1 95.25 34 MET B CA 1
ATOM 1629 C C . MET B 1 34 ? 0.389 -16.391 -1.298 1 95.25 34 MET B C 1
ATOM 1631 O O . MET B 1 34 ? -0.564 -15.641 -1.104 1 95.25 34 MET B O 1
ATOM 1635 N N . PHE B 1 35 ? 1.347 -16.125 -2.117 1 95.5 35 PHE B N 1
ATOM 1636 C CA . PHE B 1 35 ? 1.27 -14.93 -2.947 1 95.5 35 PHE B CA 1
ATOM 1637 C C . PHE B 1 35 ? 0.019 -14.953 -3.82 1 95.5 35 PHE B C 1
ATOM 1639 O O . PHE B 1 35 ? -0.669 -13.938 -3.959 1 95.5 35 PHE B O 1
ATOM 1646 N N . PHE B 1 36 ? -0.286 -16.078 -4.344 1 98.06 36 PHE B N 1
ATOM 1647 C CA . PHE B 1 36 ? -1.453 -16.203 -5.207 1 98.06 36 PHE B CA 1
ATOM 1648 C C . PHE B 1 36 ? -2.736 -15.969 -4.422 1 98.06 36 PHE B C 1
ATOM 1650 O O . PHE B 1 36 ? -3.631 -15.258 -4.879 1 98.06 36 PHE B O 1
ATOM 1657 N N . ARG B 1 37 ? -2.756 -16.547 -3.287 1 97.81 37 ARG B N 1
ATOM 1658 C CA . ARG B 1 37 ? -3.93 -16.359 -2.439 1 97.81 37 ARG B CA 1
ATOM 1659 C C . ARG B 1 37 ? -4.133 -14.883 -2.098 1 97.81 37 ARG B C 1
ATOM 1661 O O . ARG B 1 37 ? -5.258 -14.391 -2.109 1 97.81 37 ARG B O 1
ATOM 1668 N N . GLU B 1 38 ? -3.057 -14.234 -1.752 1 97.5 38 GLU B N 1
ATOM 1669 C CA . GLU B 1 38 ? -3.145 -12.812 -1.458 1 97.5 38 GLU B CA 1
ATOM 1670 C C . GLU B 1 38 ? -3.561 -12.016 -2.693 1 97.5 38 GLU B C 1
ATOM 1672 O O . GLU B 1 38 ? -4.277 -11.016 -2.584 1 97.5 38 GLU B O 1
ATOM 1677 N N . ALA B 1 39 ? -3.092 -12.406 -3.818 1 98.31 39 ALA B N 1
ATOM 1678 C CA . ALA B 1 39 ? -3.484 -11.742 -5.059 1 98.31 39 ALA B CA 1
ATOM 1679 C C . ALA B 1 39 ? -4.992 -11.844 -5.281 1 98.31 39 ALA B C 1
ATOM 1681 O O . ALA B 1 39 ? -5.633 -10.875 -5.691 1 98.31 39 ALA B O 1
ATOM 1682 N N . VAL B 1 40 ? -5.539 -12.992 -5.02 1 98.69 40 VAL B N 1
ATOM 1683 C CA . VAL B 1 40 ? -6.977 -13.203 -5.156 1 98.69 40 VAL B CA 1
ATOM 1684 C C . VAL B 1 40 ? -7.734 -12.281 -4.207 1 98.69 40 VAL B C 1
ATOM 1686 O O . VAL B 1 40 ? -8.727 -11.656 -4.594 1 98.69 40 VAL B O 1
ATOM 1689 N N . LYS B 1 41 ? -7.223 -12.172 -3.031 1 97.94 41 LYS B N 1
ATOM 1690 C CA . LYS B 1 41 ? -7.84 -11.273 -2.059 1 97.94 41 LYS B CA 1
ATOM 1691 C C . LYS B 1 41 ? -7.781 -9.828 -2.531 1 97.94 41 LYS B C 1
ATOM 1693 O O . LYS B 1 41 ? -8.742 -9.07 -2.367 1 97.94 41 LYS B O 1
ATOM 1698 N N . ASP B 1 42 ? -6.688 -9.461 -3.066 1 98.44 42 ASP B N 1
ATOM 1699 C CA . ASP B 1 42 ? -6.52 -8.094 -3.555 1 98.44 42 ASP B CA 1
ATOM 1700 C C . ASP B 1 42 ? -7.504 -7.793 -4.684 1 98.44 42 ASP B C 1
ATOM 1702 O O . ASP B 1 42 ? -8.008 -6.672 -4.785 1 98.44 42 ASP B O 1
ATOM 1706 N N . LEU B 1 43 ? -7.738 -8.734 -5.523 1 98.81 43 LEU B N 1
ATOM 1707 C CA . LEU B 1 43 ? -8.719 -8.508 -6.582 1 98.81 43 LEU B CA 1
ATOM 1708 C C . LEU B 1 43 ? -10.102 -8.258 -5.996 1 98.81 43 LEU B C 1
ATOM 1710 O O . LEU B 1 43 ? -10.82 -7.371 -6.457 1 98.81 43 LEU B O 1
ATOM 1714 N N . GLU B 1 44 ? -10.414 -9.023 -5.035 1 98.25 44 GLU B N 1
ATOM 1715 C CA . GLU B 1 44 ? -11.703 -8.828 -4.375 1 98.25 44 GLU B CA 1
ATOM 1716 C C . GLU B 1 44 ? -11.781 -7.449 -3.717 1 98.25 44 GLU B C 1
ATOM 1718 O O . GLU B 1 44 ? -12.812 -6.789 -3.771 1 98.25 44 GLU B O 1
ATOM 1723 N N . ARG B 1 45 ? -10.703 -7.055 -3.084 1 97.94 45 ARG B N 1
ATOM 1724 C CA . ARG B 1 45 ? -10.641 -5.719 -2.496 1 97.94 45 ARG B CA 1
ATOM 1725 C C . ARG B 1 45 ? -10.828 -4.645 -3.561 1 97.94 45 ARG B C 1
ATOM 1727 O O . ARG B 1 45 ? -11.523 -3.648 -3.326 1 97.94 45 ARG B O 1
ATOM 1734 N N . ALA B 1 46 ? -10.227 -4.836 -4.668 1 98.56 46 ALA B N 1
ATOM 1735 C CA . ALA B 1 46 ? -10.352 -3.879 -5.766 1 98.56 46 ALA B CA 1
ATOM 1736 C C . ALA B 1 46 ? -11.797 -3.76 -6.23 1 98.56 46 ALA B C 1
ATOM 1738 O O . ALA B 1 46 ? -12.305 -2.65 -6.422 1 98.56 46 ALA B O 1
ATOM 1739 N N . ARG B 1 47 ? -12.414 -4.867 -6.371 1 98.62 47 ARG B N 1
ATOM 1740 C CA . ARG B 1 47 ? -13.797 -4.887 -6.812 1 98.62 47 ARG B CA 1
ATOM 1741 C C . ARG B 1 47 ? -14.711 -4.223 -5.789 1 98.62 47 ARG B C 1
ATOM 1743 O O . ARG B 1 47 ? -15.633 -3.486 -6.152 1 98.62 47 ARG B O 1
ATOM 1750 N N . ARG B 1 48 ? -14.453 -4.52 -4.562 1 97.44 48 ARG B N 1
ATOM 1751 C CA . ARG B 1 48 ? -15.234 -3.893 -3.502 1 97.44 48 ARG B CA 1
ATOM 1752 C C . ARG B 1 48 ? -15.062 -2.379 -3.514 1 97.44 48 ARG B C 1
ATOM 1754 O O . ARG B 1 48 ? -16.047 -1.637 -3.42 1 97.44 48 ARG B O 1
ATOM 1761 N N . ALA B 1 49 ? -13.859 -1.929 -3.588 1 97.94 49 ALA B N 1
ATOM 1762 C CA . ALA B 1 49 ? -13.586 -0.495 -3.633 1 97.94 49 ALA B CA 1
ATOM 1763 C C . ALA B 1 49 ? -14.289 0.161 -4.82 1 97.94 49 ALA B C 1
ATOM 1765 O O . ALA B 1 49 ? -14.82 1.267 -4.699 1 97.94 49 ALA B O 1
ATOM 1766 N N . PHE B 1 50 ? -14.312 -0.512 -5.93 1 98.44 50 PHE B N 1
ATOM 1767 C CA . PHE B 1 50 ? -14.977 -0.001 -7.125 1 98.44 50 PHE B CA 1
ATOM 1768 C C . PHE B 1 50 ? -16.469 0.195 -6.879 1 98.44 50 PHE B C 1
ATOM 1770 O O . PHE B 1 50 ? -17.031 1.238 -7.223 1 98.44 50 PHE B O 1
ATOM 1777 N N . ARG B 1 51 ? -17.016 -0.809 -6.273 1 97.81 51 ARG B N 1
ATOM 1778 C CA . ARG B 1 51 ? -18.453 -0.756 -5.996 1 97.81 51 ARG B CA 1
ATOM 1779 C C . ARG B 1 51 ? -18.781 0.383 -5.039 1 97.81 51 ARG B C 1
ATOM 1781 O O . ARG B 1 51 ? -19.859 0.972 -5.113 1 97.81 51 ARG B O 1
ATOM 1788 N N . GLU B 1 52 ? -17.844 0.757 -4.207 1 96.44 52 GLU B N 1
ATOM 1789 C CA . GLU B 1 52 ? -18.031 1.818 -3.223 1 96.44 52 GLU B CA 1
ATOM 1790 C C . GLU B 1 52 ? -17.688 3.182 -3.807 1 96.44 52 GLU B C 1
ATOM 1792 O O . GLU B 1 52 ? -17.766 4.199 -3.115 1 96.44 52 GLU B O 1
ATOM 1797 N N . GLY B 1 53 ? -17.25 3.246 -5.004 1 97.44 53 GLY B N 1
ATOM 1798 C CA . GLY B 1 53 ? -16.906 4.488 -5.672 1 97.44 53 GLY B CA 1
ATOM 1799 C C . GLY B 1 53 ? -15.531 5.008 -5.289 1 97.44 53 GLY B C 1
ATOM 1800 O O . GLY B 1 53 ? -15.203 6.172 -5.539 1 97.44 53 GLY B O 1
ATOM 1801 N N . ASP B 1 54 ? -14.734 4.203 -4.547 1 97.81 54 ASP B N 1
ATOM 1802 C CA . ASP B 1 54 ? -13.352 4.539 -4.211 1 97.81 54 ASP B CA 1
ATOM 1803 C C . ASP B 1 54 ? -12.391 4.051 -5.289 1 97.81 54 ASP B C 1
ATOM 1805 O O . ASP B 1 54 ? -11.711 3.039 -5.105 1 97.81 54 ASP B O 1
ATOM 1809 N N . TYR B 1 55 ? -12.258 4.832 -6.309 1 98.38 55 TYR B N 1
ATOM 1810 C CA . TYR B 1 55 ? -11.562 4.387 -7.516 1 98.38 55 TYR B CA 1
ATOM 1811 C C . TYR B 1 55 ? 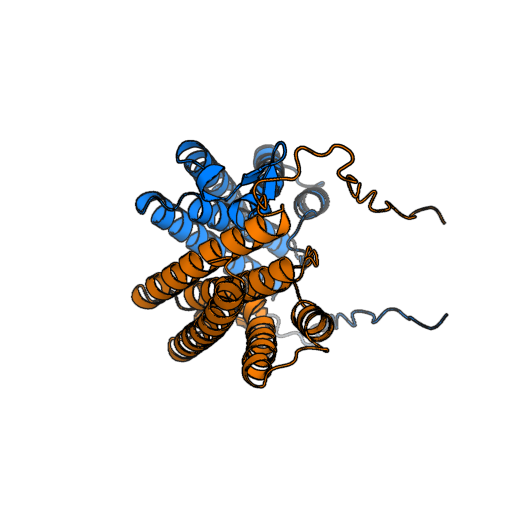-10.062 4.336 -7.297 1 98.38 55 TYR B C 1
ATOM 1813 O O . TYR B 1 55 ? -9.391 3.389 -7.723 1 98.38 55 TYR B O 1
ATOM 1821 N N . PRO B 1 56 ? -9.461 5.301 -6.566 1 97.94 56 PRO B N 1
ATOM 1822 C CA . PRO B 1 56 ? -8.031 5.176 -6.301 1 97.94 56 PRO B CA 1
ATOM 1823 C C . PRO B 1 56 ? -7.68 3.906 -5.531 1 97.94 56 PRO B C 1
ATOM 1825 O O . PRO B 1 56 ? -6.699 3.23 -5.855 1 97.94 56 PRO B O 1
ATOM 1828 N N . GLU B 1 57 ? -8.477 3.57 -4.582 1 97.56 57 GLU B N 1
ATOM 1829 C CA . GLU B 1 57 ? -8.25 2.35 -3.816 1 97.56 57 GLU B CA 1
ATOM 1830 C C . GLU B 1 57 ? -8.383 1.11 -4.695 1 97.56 57 GLU B C 1
ATOM 1832 O O . GLU B 1 57 ? -7.648 0.136 -4.523 1 97.56 57 GLU B O 1
ATOM 1837 N N . ALA B 1 58 ? -9.359 1.147 -5.609 1 98.5 58 ALA B N 1
ATOM 1838 C CA . ALA B 1 58 ? -9.531 0.036 -6.539 1 98.5 58 ALA B CA 1
ATOM 1839 C C . ALA B 1 58 ? -8.273 -0.178 -7.379 1 98.5 58 ALA B C 1
ATOM 1841 O O . ALA B 1 58 ? -7.832 -1.313 -7.566 1 98.5 58 ALA B O 1
ATOM 1842 N N . VAL B 1 59 ? -7.73 0.923 -7.852 1 98.5 59 VAL B N 1
ATOM 1843 C CA . VAL B 1 59 ? -6.527 0.849 -8.68 1 98.5 59 VAL B CA 1
ATOM 1844 C C . VAL B 1 59 ? -5.359 0.321 -7.848 1 98.5 59 VAL B C 1
ATOM 1846 O O . VAL B 1 59 ? -4.59 -0.522 -8.312 1 98.5 59 VAL B O 1
ATOM 1849 N N . PHE B 1 60 ? -5.184 0.708 -6.613 1 96.94 60 PHE B N 1
ATOM 1850 C CA . PHE B 1 60 ? -4.121 0.25 -5.727 1 96.94 60 PHE B CA 1
ATOM 1851 C C . PHE B 1 60 ? -4.199 -1.259 -5.523 1 96.94 60 PHE B C 1
ATOM 1853 O O . PHE B 1 60 ? -3.207 -1.968 -5.699 1 96.94 60 PHE B O 1
ATOM 1860 N N . HIS B 1 61 ? -5.395 -1.69 -5.188 1 97.94 61 HIS B N 1
ATOM 1861 C CA . HIS B 1 61 ? -5.539 -3.115 -4.914 1 97.94 61 HIS B CA 1
ATOM 1862 C C . HIS B 1 61 ? -5.387 -3.941 -6.184 1 97.94 61 HIS B C 1
ATOM 1864 O O . HIS B 1 61 ? -4.875 -5.062 -6.145 1 97.94 61 HIS B O 1
ATOM 1870 N N . ALA B 1 62 ? -5.848 -3.389 -7.312 1 98.62 62 ALA B N 1
ATOM 1871 C CA . ALA B 1 62 ? -5.609 -4.074 -8.586 1 98.62 62 ALA B CA 1
ATOM 1872 C C . ALA B 1 62 ? -4.117 -4.223 -8.859 1 98.62 62 ALA B C 1
ATOM 1874 O O . ALA B 1 62 ? -3.668 -5.273 -9.328 1 98.62 62 ALA B O 1
ATOM 1875 N N . GLN B 1 63 ? -3.436 -3.197 -8.633 1 97.31 63 GLN B N 1
ATOM 1876 C CA . GLN B 1 63 ? -1.984 -3.262 -8.773 1 97.31 63 GLN B CA 1
ATOM 1877 C C . GLN B 1 63 ? -1.39 -4.32 -7.844 1 97.31 63 GLN B C 1
ATOM 1879 O O . GLN B 1 63 ? -0.533 -5.105 -8.258 1 97.31 63 GLN B O 1
ATOM 1884 N N . GLN B 1 64 ? -1.815 -4.336 -6.578 1 96.31 64 GLN B N 1
ATOM 1885 C CA . GLN B 1 64 ? -1.325 -5.324 -5.625 1 96.31 64 GLN B CA 1
ATOM 1886 C C . GLN B 1 64 ? -1.634 -6.742 -6.094 1 96.31 64 GLN B C 1
ATOM 1888 O O . GLN B 1 64 ? -0.815 -7.648 -5.926 1 96.31 64 GLN B O 1
ATOM 1893 N N . CYS B 1 65 ? -2.793 -6.891 -6.68 1 98 65 CYS B N 1
ATOM 1894 C CA . CYS B 1 65 ? -3.164 -8.188 -7.234 1 98 65 CYS B CA 1
ATOM 1895 C C . CYS B 1 65 ? -2.172 -8.625 -8.305 1 98 65 CYS B C 1
ATOM 1897 O O . CYS B 1 65 ? -1.613 -9.719 -8.234 1 98 65 CYS B O 1
ATOM 1899 N N . ALA B 1 66 ? -1.941 -7.75 -9.242 1 97.56 66 ALA B N 1
ATOM 1900 C CA . ALA B 1 66 ? -1.043 -8.078 -10.344 1 97.56 66 ALA B CA 1
ATOM 1901 C C . ALA B 1 66 ? 0.37 -8.352 -9.844 1 97.56 66 ALA B C 1
ATOM 1903 O O . ALA B 1 66 ? 1.009 -9.32 -10.266 1 97.56 66 ALA B O 1
ATOM 1904 N N . GLU B 1 67 ? 0.834 -7.562 -8.992 1 95.31 67 GLU B N 1
ATOM 1905 C CA . GLU B 1 67 ? 2.174 -7.723 -8.43 1 95.31 67 GLU B CA 1
ATOM 1906 C C . GLU B 1 67 ? 2.322 -9.07 -7.73 1 95.31 67 GLU B C 1
ATOM 1908 O O . GLU B 1 67 ? 3.279 -9.805 -7.984 1 95.31 67 GLU B O 1
ATOM 1913 N N . LYS B 1 68 ? 1.401 -9.406 -6.883 1 96 68 LYS B N 1
ATOM 1914 C CA . LYS B 1 68 ? 1.505 -10.633 -6.098 1 96 68 LYS B CA 1
ATOM 1915 C C . LYS B 1 68 ? 1.304 -11.867 -6.977 1 96 68 LYS B C 1
ATOM 1917 O O . LYS B 1 68 ? 1.913 -12.906 -6.734 1 96 68 LYS B O 1
ATOM 1922 N N . ALA B 1 69 ? 0.453 -11.734 -7.996 1 97.56 69 ALA B N 1
ATOM 1923 C CA . ALA B 1 69 ? 0.317 -12.82 -8.961 1 97.56 69 ALA B CA 1
ATOM 1924 C C . ALA B 1 69 ? 1.641 -13.094 -9.672 1 97.56 69 ALA B C 1
ATOM 1926 O O . ALA B 1 69 ? 2.047 -14.25 -9.812 1 97.56 69 ALA B O 1
ATOM 1927 N N . VAL B 1 70 ? 2.287 -12.086 -10.07 1 96.44 70 VAL B N 1
ATOM 1928 C CA . VAL B 1 70 ? 3.566 -12.211 -10.766 1 96.44 70 VAL B CA 1
ATOM 1929 C C . VAL B 1 70 ? 4.613 -12.797 -9.82 1 96.44 70 VAL B C 1
ATOM 1931 O O . VAL B 1 70 ? 5.387 -13.672 -10.203 1 96.44 70 VAL B O 1
ATOM 1934 N N . LYS B 1 71 ? 4.633 -12.344 -8.625 1 94.88 71 LYS B N 1
ATOM 1935 C CA . LYS B 1 71 ? 5.57 -12.867 -7.633 1 94.88 71 LYS B CA 1
ATOM 1936 C C . LYS B 1 71 ? 5.332 -14.352 -7.383 1 94.88 71 LYS B C 1
ATOM 1938 O O . LYS B 1 71 ? 6.277 -15.109 -7.16 1 94.88 71 LYS B O 1
ATOM 1943 N N . ALA B 1 72 ? 4.066 -14.719 -7.395 1 96.06 72 ALA B N 1
ATOM 1944 C CA . ALA B 1 72 ? 3.75 -16.141 -7.254 1 96.06 72 ALA B CA 1
ATOM 1945 C C . ALA B 1 72 ? 4.395 -16.953 -8.367 1 96.06 72 ALA B C 1
ATOM 1947 O O . ALA B 1 72 ? 4.961 -18.016 -8.117 1 96.06 72 ALA B O 1
ATOM 1948 N N . MET B 1 73 ? 4.336 -16.438 -9.555 1 96.44 73 MET B N 1
ATOM 1949 C CA . MET B 1 73 ? 4.93 -17.141 -10.695 1 96.44 73 MET B CA 1
ATOM 1950 C C . MET B 1 73 ? 6.445 -17.219 -10.547 1 96.44 73 MET B C 1
ATOM 1952 O O . MET B 1 73 ? 7.039 -18.266 -10.797 1 96.44 73 MET B O 1
ATOM 1956 N N . ILE B 1 74 ? 7.027 -16.141 -10.141 1 94.19 74 ILE B N 1
ATOM 1957 C CA . ILE B 1 74 ? 8.477 -16.094 -10 1 94.19 74 ILE B CA 1
ATOM 1958 C C . ILE B 1 74 ? 8.93 -17.062 -8.906 1 94.19 74 ILE B C 1
ATOM 1960 O O . ILE B 1 74 ? 9.898 -17.797 -9.086 1 94.19 74 ILE B O 1
ATOM 1964 N N . GLU B 1 75 ? 8.203 -17.031 -7.781 1 92.44 75 GLU B N 1
ATOM 1965 C CA . GLU B 1 75 ? 8.508 -17.969 -6.695 1 92.44 75 GLU B CA 1
ATOM 1966 C C . GLU B 1 75 ? 8.453 -19.422 -7.176 1 92.44 75 GLU B C 1
ATOM 1968 O O . GLU B 1 75 ? 9.258 -20.25 -6.75 1 92.44 75 GLU B O 1
ATOM 1973 N N . ALA B 1 76 ? 7.543 -19.719 -8.016 1 92.81 76 ALA B N 1
ATOM 1974 C CA . ALA B 1 76 ? 7.371 -21.062 -8.539 1 92.81 76 ALA B CA 1
ATOM 1975 C C . ALA B 1 76 ? 8.594 -21.5 -9.344 1 92.81 76 ALA B C 1
ATOM 1977 O O . ALA B 1 76 ? 8.828 -22.703 -9.531 1 92.81 76 ALA B O 1
ATOM 1978 N N . LYS B 1 77 ? 9.32 -20.531 -9.828 1 90.62 77 LYS B N 1
ATOM 1979 C CA . LYS B 1 77 ? 10.547 -20.797 -10.57 1 90.62 77 LYS B CA 1
ATOM 1980 C C . LYS B 1 77 ? 11.75 -20.906 -9.641 1 90.62 77 LYS B C 1
ATOM 1982 O O . LYS B 1 77 ? 12.883 -21.031 -10.094 1 90.62 77 LYS B O 1
ATOM 1987 N N . ARG B 1 78 ? 11.516 -20.812 -8.375 1 81 78 ARG B N 1
ATOM 1988 C CA . ARG B 1 78 ? 12.531 -20.922 -7.336 1 81 78 ARG B CA 1
ATOM 1989 C C . ARG B 1 78 ? 13.516 -19.75 -7.398 1 81 78 ARG B C 1
ATOM 1991 O O . ARG B 1 78 ? 14.727 -19.953 -7.281 1 81 78 ARG B O 1
ATOM 1998 N N . GLU B 1 79 ? 12.969 -18.719 -7.906 1 76.19 79 GLU B N 1
ATOM 1999 C CA . GLU B 1 79 ? 13.68 -17.453 -7.828 1 76.19 79 GLU B CA 1
ATOM 2000 C C . GLU B 1 79 ? 13.062 -16.531 -6.773 1 76.19 79 GLU B C 1
ATOM 2002 O O . GLU B 1 79 ? 11.836 -16.5 -6.625 1 76.19 79 GLU B O 1
ATOM 2007 N N . TYR B 1 80 ? 13.914 -16.141 -5.906 1 61.22 80 TYR B N 1
ATOM 2008 C CA . TYR B 1 80 ? 13.398 -15.32 -4.816 1 61.22 80 TYR B CA 1
ATOM 2009 C C . TYR B 1 80 ? 13.211 -13.883 -5.273 1 61.22 80 TYR B C 1
ATOM 2011 O O . TYR B 1 80 ? 14.031 -13.344 -6.016 1 61.22 80 TYR B O 1
ATOM 2019 N N . VAL B 1 81 ? 12.016 -13.367 -5.074 1 58.97 81 VAL B N 1
ATOM 2020 C CA . VAL B 1 81 ? 11.742 -11.992 -5.48 1 58.97 81 VAL B CA 1
ATOM 2021 C C . VAL B 1 81 ? 11.555 -11.117 -4.242 1 58.97 81 VAL B C 1
ATOM 2023 O O . VAL B 1 81 ? 10.656 -11.367 -3.43 1 58.97 81 VAL B O 1
ATOM 2026 N N . TYR B 1 82 ? 12.586 -10.406 -3.807 1 52.41 82 TYR B N 1
ATOM 2027 C CA . TYR B 1 82 ? 12.383 -9.477 -2.701 1 52.41 82 TYR B CA 1
ATOM 2028 C C . TYR B 1 82 ? 11.828 -8.148 -3.203 1 52.41 82 TYR B C 1
ATOM 2030 O O . TYR B 1 82 ? 11.102 -7.457 -2.484 1 52.41 82 TYR B O 1
ATOM 2038 N N . ASN B 1 83 ? 12.141 -7.859 -4.512 1 53.75 83 ASN B N 1
ATOM 2039 C CA . ASN B 1 83 ? 11.969 -6.457 -4.871 1 53.75 83 ASN B CA 1
ATOM 2040 C C . ASN B 1 83 ? 10.578 -6.191 -5.441 1 53.75 83 ASN B C 1
ATOM 2042 O O . ASN B 1 83 ? 10.086 -6.961 -6.27 1 53.75 83 ASN B O 1
ATOM 2046 N N . HIS B 1 84 ? 9.695 -5.32 -4.773 1 57.5 84 HIS B N 1
ATOM 2047 C CA . HIS B 1 84 ? 8.297 -5.031 -5.043 1 57.5 84 HIS B CA 1
ATOM 2048 C C . HIS B 1 84 ? 8.148 -3.848 -5.996 1 57.5 84 HIS B C 1
ATOM 2050 O O . HIS B 1 84 ? 7.035 -3.494 -6.391 1 57.5 84 HIS B O 1
ATOM 2056 N N . GLY B 1 85 ? 9.273 -3.361 -6.559 1 58.44 85 GLY B N 1
ATOM 2057 C CA . GLY B 1 85 ? 8.984 -2.084 -7.188 1 58.44 85 GLY B CA 1
ATOM 2058 C C . GLY B 1 85 ? 9.211 -2.092 -8.688 1 58.44 85 GLY B C 1
ATOM 2059 O O . GLY B 1 85 ? 8.734 -2.986 -9.391 1 58.44 85 GLY B O 1
ATOM 2060 N N . PRO B 1 86 ? 9.781 -1.131 -9.219 1 61.28 86 PRO B N 1
ATOM 2061 C CA . PRO B 1 86 ? 9.961 -0.814 -10.633 1 61.28 86 PRO B CA 1
ATOM 2062 C C . PRO B 1 86 ? 10.781 -1.867 -11.375 1 61.28 86 PRO B C 1
ATOM 2064 O O . PRO B 1 86 ? 10.766 -1.913 -12.609 1 61.28 86 PRO B O 1
ATOM 2067 N N . ARG B 1 87 ? 11.086 -2.859 -10.664 1 81.31 87 ARG B N 1
ATOM 2068 C CA . ARG B 1 87 ? 11.969 -3.803 -11.352 1 81.31 87 ARG B CA 1
ATOM 2069 C C . ARG B 1 87 ? 11.266 -5.145 -11.57 1 81.31 87 ARG B C 1
ATOM 2071 O O . ARG B 1 87 ? 11.867 -6.082 -12.086 1 81.31 87 ARG B O 1
ATOM 2078 N N . LEU B 1 88 ? 10.078 -5.145 -11.266 1 88.38 88 LEU B N 1
ATOM 2079 C CA . LEU B 1 88 ? 9.375 -6.422 -11.32 1 88.38 88 LEU B CA 1
ATOM 2080 C C . LEU B 1 88 ? 9.266 -6.926 -12.75 1 88.38 88 LEU B C 1
ATOM 2082 O O . LEU B 1 88 ? 9.445 -8.117 -13.008 1 88.38 88 LEU B O 1
ATOM 2086 N N . ALA B 1 89 ? 9.055 -5.977 -13.68 1 90.94 89 ALA B N 1
ATOM 2087 C CA . ALA B 1 89 ? 8.93 -6.359 -15.086 1 90.94 89 ALA B CA 1
ATOM 2088 C C . ALA B 1 89 ? 10.234 -6.957 -15.609 1 90.94 89 ALA B C 1
ATOM 2090 O O . ALA B 1 89 ? 10.219 -7.992 -16.281 1 90.94 89 ALA B O 1
ATOM 2091 N N . SER B 1 90 ? 11.289 -6.332 -15.266 1 90.94 90 SER B N 1
ATOM 2092 C CA . SER B 1 90 ? 12.586 -6.812 -15.734 1 90.94 90 SER B CA 1
ATOM 2093 C C . SER B 1 90 ? 12.922 -8.164 -15.117 1 90.94 90 SER B C 1
ATOM 2095 O O . SER B 1 90 ? 13.492 -9.031 -15.789 1 90.94 90 SER B O 1
ATOM 2097 N N . ILE B 1 91 ? 12.633 -8.328 -13.914 1 90.5 91 ILE B N 1
ATOM 2098 C CA . ILE B 1 91 ? 12.875 -9.594 -13.234 1 90.5 91 ILE B CA 1
ATOM 2099 C C . ILE B 1 91 ? 12.031 -10.695 -13.891 1 90.5 91 ILE B C 1
ATOM 2101 O O . ILE B 1 91 ? 12.523 -11.797 -14.133 1 90.5 91 ILE B O 1
ATOM 2105 N N . PHE B 1 92 ? 10.789 -10.344 -14.188 1 94 92 PHE B N 1
ATOM 2106 C CA . PHE B 1 92 ? 9.891 -11.305 -14.812 1 94 92 PHE B CA 1
ATOM 2107 C C . PHE B 1 92 ? 10.445 -11.773 -16.156 1 94 92 PHE B C 1
ATOM 2109 O O . PHE B 1 92 ? 10.492 -12.977 -16.422 1 94 92 PHE B O 1
ATOM 2116 N N . VAL B 1 93 ? 10.883 -10.867 -16.922 1 94.31 93 VAL B N 1
ATOM 2117 C CA . VAL B 1 93 ? 11.406 -11.18 -18.234 1 94.31 93 VAL B CA 1
ATOM 2118 C C . VAL B 1 93 ? 12.648 -12.062 -18.109 1 94.31 93 VAL B C 1
ATOM 2120 O O . VAL B 1 93 ? 12.781 -13.062 -18.828 1 94.31 93 VAL B O 1
ATOM 2123 N N . ARG B 1 94 ? 13.453 -11.703 -17.188 1 92.12 94 ARG B N 1
ATOM 2124 C CA . ARG B 1 94 ? 14.68 -12.469 -16.984 1 92.12 94 ARG B CA 1
ATOM 2125 C C . ARG B 1 94 ? 14.359 -13.898 -16.547 1 92.12 94 ARG B C 1
ATOM 2127 O O . ARG B 1 94 ? 14.93 -14.852 -17.094 1 92.12 94 ARG B O 1
ATOM 2134 N N . VAL B 1 95 ? 13.477 -14.047 -15.672 1 92.94 95 VAL B N 1
ATOM 2135 C CA . VAL B 1 95 ? 13.148 -15.336 -15.07 1 92.94 95 VAL B CA 1
ATOM 2136 C C . VAL B 1 95 ? 12.492 -16.234 -16.109 1 92.94 95 VAL B C 1
ATOM 2138 O O . VAL B 1 95 ? 12.719 -17.453 -16.125 1 92.94 95 VAL B O 1
ATOM 2141 N N . PHE B 1 96 ? 11.734 -15.625 -17 1 95.38 96 PHE B N 1
ATOM 2142 C CA . PHE B 1 96 ? 10.906 -16.453 -17.875 1 95.38 96 PHE B CA 1
ATOM 2143 C C . PHE B 1 96 ? 11.438 -16.422 -19.312 1 95.38 96 PHE B C 1
ATOM 2145 O O . PHE B 1 96 ? 10.797 -16.938 -20.219 1 95.38 96 PHE B O 1
ATOM 2152 N N . GLU B 1 97 ? 12.586 -15.875 -19.5 1 94.81 97 GLU B N 1
ATOM 2153 C CA . GLU B 1 97 ? 13.148 -15.68 -20.828 1 94.81 97 GLU B CA 1
ATOM 2154 C C . GLU B 1 97 ? 13.203 -17 -21.594 1 94.81 97 GLU B C 1
ATOM 2156 O O . GLU B 1 97 ? 12.914 -17.031 -22.797 1 94.81 97 GLU B O 1
ATOM 2161 N N . ASN B 1 98 ? 13.5 -18.125 -20.953 1 94.31 98 ASN B N 1
ATOM 2162 C CA . ASN B 1 98 ? 13.719 -19.406 -21.625 1 94.31 98 ASN B CA 1
ATOM 2163 C C . ASN B 1 98 ? 12.414 -20.188 -21.766 1 94.31 98 ASN B C 1
ATOM 2165 O O . ASN B 1 98 ? 12.406 -21.281 -22.328 1 94.31 98 ASN B O 1
ATOM 2169 N N . GLU B 1 99 ? 11.328 -19.688 -21.25 1 94.25 99 GLU B N 1
ATOM 2170 C CA . GLU B 1 99 ? 10.031 -20.328 -21.391 1 94.25 99 GLU B CA 1
ATOM 2171 C C . GLU B 1 99 ? 8.93 -19.312 -21.656 1 94.25 99 GLU B C 1
ATOM 2173 O O . GLU B 1 99 ? 7.836 -19.406 -21.094 1 94.25 99 GLU B O 1
ATOM 2178 N N . TRP B 1 100 ? 9.312 -18.359 -22.5 1 96.25 100 TRP B N 1
ATOM 2179 C CA . TRP B 1 100 ? 8.422 -17.234 -22.766 1 96.25 100 TRP B CA 1
ATOM 2180 C C . TRP B 1 100 ? 7.16 -17.703 -23.484 1 96.25 100 TRP B C 1
ATOM 2182 O O . TRP B 1 100 ? 7.227 -18.531 -24.391 1 96.25 100 TRP B O 1
ATOM 2192 N N . ARG B 1 101 ? 6.129 -17.25 -23.031 1 97.06 101 ARG B N 1
ATOM 2193 C CA . ARG B 1 101 ? 4.828 -17.5 -23.656 1 97.06 101 ARG B CA 1
ATOM 2194 C C . ARG B 1 101 ? 4.195 -16.188 -24.109 1 97.06 101 ARG B C 1
ATOM 2196 O O . ARG B 1 101 ? 4.426 -15.133 -23.516 1 97.06 101 ARG B O 1
ATOM 2203 N N . PRO B 1 102 ? 3.383 -16.234 -25.156 1 97.38 102 PRO B N 1
ATOM 2204 C CA . PRO B 1 102 ? 2.752 -15.016 -25.672 1 97.38 102 PRO B CA 1
ATOM 2205 C C . PRO B 1 102 ? 1.952 -14.266 -24.609 1 97.38 102 PRO B C 1
ATOM 2207 O O . PRO B 1 102 ? 1.966 -13.031 -24.562 1 97.38 102 PRO B O 1
ATOM 2210 N N . GLU B 1 103 ? 1.337 -14.992 -23.734 1 97.88 103 GLU B N 1
ATOM 2211 C CA . GLU B 1 103 ? 0.493 -14.367 -22.719 1 97.88 103 GLU B CA 1
ATOM 2212 C C . GLU B 1 103 ? 1.331 -13.586 -21.703 1 97.88 103 GLU B C 1
ATOM 2214 O O . GLU B 1 103 ? 0.806 -12.75 -20.969 1 97.88 103 GLU B O 1
ATOM 2219 N N . PHE B 1 104 ? 2.621 -13.852 -21.688 1 98.25 104 PHE B N 1
ATOM 2220 C CA . PHE B 1 104 ? 3.486 -13.164 -20.734 1 98.25 104 PHE B CA 1
ATOM 2221 C C . PHE B 1 104 ? 3.715 -11.719 -21.172 1 98.25 104 PHE B C 1
ATOM 2223 O O . PHE B 1 104 ? 4.129 -10.891 -20.359 1 98.25 104 PHE B O 1
ATOM 2230 N N . GLU B 1 105 ? 3.434 -11.406 -22.406 1 98 105 GLU B N 1
ATOM 2231 C CA . GLU B 1 105 ? 3.463 -10.016 -22.859 1 98 105 GLU B CA 1
ATOM 2232 C C . GLU B 1 105 ? 2.436 -9.172 -22.109 1 98 105 GLU B C 1
ATOM 2234 O O . GLU B 1 105 ? 2.701 -8.016 -21.781 1 98 105 GLU B O 1
ATOM 2239 N N . GLU B 1 106 ? 1.292 -9.828 -21.891 1 97.88 106 GLU B N 1
ATOM 2240 C CA . GLU B 1 106 ? 0.233 -9.156 -21.141 1 97.88 106 GLU B CA 1
ATOM 2241 C C . GLU B 1 106 ? 0.67 -8.867 -19.703 1 97.88 106 GLU B C 1
ATOM 2243 O O . GLU B 1 106 ? 0.321 -7.828 -19.141 1 97.88 106 GLU B O 1
ATOM 2248 N N . VAL B 1 107 ? 1.434 -9.766 -19.156 1 98 107 VAL B N 1
ATOM 2249 C CA . VAL B 1 107 ? 1.934 -9.602 -17.797 1 98 107 VAL B CA 1
ATOM 2250 C C . VAL B 1 107 ? 2.871 -8.398 -17.734 1 98 107 VAL B C 1
ATOM 2252 O O . VAL B 1 107 ? 2.691 -7.504 -16.906 1 98 107 VAL B O 1
ATOM 2255 N N . VAL B 1 108 ? 3.779 -8.312 -18.688 1 96.81 108 VAL B N 1
ATOM 2256 C CA . VAL B 1 108 ? 4.781 -7.25 -18.719 1 96.81 108 VAL B CA 1
ATOM 2257 C C . VAL B 1 108 ? 4.105 -5.91 -18.984 1 96.81 108 VAL B C 1
ATOM 2259 O O . VAL B 1 108 ? 4.41 -4.906 -18.344 1 96.81 108 VAL B O 1
ATOM 2262 N N . ASP B 1 109 ? 3.193 -5.93 -19.906 1 96.94 109 ASP B N 1
ATOM 2263 C CA . ASP B 1 109 ? 2.457 -4.715 -20.234 1 96.94 109 ASP B CA 1
ATOM 2264 C C . ASP B 1 109 ? 1.676 -4.195 -19.031 1 96.94 109 ASP B C 1
ATOM 2266 O O . ASP B 1 109 ? 1.651 -2.988 -18.781 1 96.94 109 ASP B O 1
ATOM 2270 N N . SER B 1 110 ? 1.044 -5.086 -18.312 1 97.38 110 SER B N 1
ATOM 2271 C CA . SER B 1 110 ? 0.248 -4.703 -17.156 1 97.38 110 SER B CA 1
ATOM 2272 C C . SER B 1 110 ? 1.129 -4.148 -16.047 1 97.38 110 SER B C 1
ATOM 2274 O O . SER B 1 110 ? 0.782 -3.148 -15.406 1 97.38 110 SER B O 1
ATOM 2276 N N . ILE B 1 111 ? 2.27 -4.805 -15.805 1 95.25 111 ILE B N 1
ATOM 2277 C CA . ILE B 1 111 ? 3.189 -4.309 -14.789 1 95.25 111 ILE B CA 1
ATOM 2278 C C . ILE B 1 111 ? 3.611 -2.879 -15.133 1 95.25 111 ILE B C 1
ATOM 2280 O O . ILE B 1 111 ? 3.648 -2.012 -14.25 1 95.25 111 ILE B O 1
ATOM 2284 N N . GLY B 1 112 ? 3.926 -2.627 -16.375 1 93.94 112 GLY B N 1
ATOM 2285 C CA . GLY B 1 112 ? 4.281 -1.29 -16.828 1 93.94 112 GLY B CA 1
ATOM 2286 C C . GLY B 1 112 ? 3.174 -0.276 -16.609 1 93.94 112 GLY B C 1
ATOM 2287 O O . GLY B 1 112 ? 3.424 0.833 -16.125 1 93.94 112 GLY B O 1
ATOM 2288 N N . TRP B 1 113 ? 1.973 -0.679 -16.953 1 94.81 113 TRP B N 1
ATOM 2289 C CA . TRP B 1 113 ? 0.81 0.184 -16.781 1 94.81 113 TRP B CA 1
ATOM 2290 C C . TRP B 1 113 ? 0.614 0.543 -15.312 1 94.81 113 TRP B C 1
ATOM 2292 O O . TRP B 1 113 ? 0.422 1.713 -14.977 1 94.81 113 TRP B O 1
ATOM 2302 N N . PHE B 1 114 ? 0.738 -0.414 -14.383 1 95.31 114 PHE B N 1
ATOM 2303 C CA . PHE B 1 114 ? 0.52 -0.206 -12.953 1 95.31 114 PHE B CA 1
ATOM 2304 C C . PHE B 1 114 ? 1.625 0.657 -12.359 1 95.31 114 PHE B C 1
ATOM 2306 O O . PHE B 1 114 ? 1.387 1.417 -11.422 1 95.31 114 PHE B O 1
ATOM 2313 N N . THR B 1 115 ? 2.818 0.576 -12.891 1 89.88 115 THR B N 1
ATOM 2314 C CA . THR B 1 115 ? 3.934 1.373 -12.391 1 89.88 115 THR B CA 1
ATOM 2315 C C . THR B 1 115 ? 3.625 2.863 -12.5 1 89.88 115 THR B C 1
ATOM 2317 O O . THR B 1 115 ? 4 3.648 -11.625 1 89.88 115 THR B O 1
ATOM 2320 N N . GLU B 1 116 ? 2.904 3.258 -13.469 1 86.38 116 GLU B N 1
ATOM 2321 C CA . GLU B 1 116 ? 2.555 4.656 -13.688 1 86.38 116 GLU B CA 1
ATOM 2322 C C . GLU B 1 116 ? 1.479 5.121 -12.711 1 86.38 116 GLU B C 1
ATOM 2324 O O . GLU B 1 116 ? 1.455 6.285 -12.312 1 86.38 116 GLU B O 1
ATOM 2329 N N . TYR B 1 117 ? 0.688 4.234 -12.258 1 89 117 TYR B N 1
ATOM 2330 C CA . TYR B 1 117 ? -0.49 4.633 -11.492 1 89 117 TYR B CA 1
ATOM 2331 C C . TYR B 1 117 ? -0.287 4.383 -10 1 89 117 TYR B C 1
ATOM 2333 O O . TYR B 1 117 ? -1.024 4.914 -9.172 1 89 117 TYR B O 1
ATOM 2341 N N . TYR B 1 118 ? 0.7 3.586 -9.68 1 85.31 118 TYR B N 1
ATOM 2342 C CA . TYR B 1 118 ? 0.86 3.16 -8.289 1 85.31 118 TYR B CA 1
ATOM 2343 C C . TYR B 1 118 ? 0.979 4.359 -7.363 1 85.31 118 TYR B C 1
ATOM 2345 O O . TYR B 1 118 ? 0.201 4.5 -6.414 1 85.31 118 TYR B O 1
ATOM 2353 N N . THR B 1 119 ? 1.852 5.199 -7.633 1 86.56 119 THR B N 1
ATOM 2354 C CA . THR B 1 119 ? 2.064 6.363 -6.781 1 86.56 119 THR B CA 1
ATOM 2355 C C . THR B 1 119 ? 0.896 7.34 -6.895 1 86.56 119 THR B C 1
ATOM 2357 O O . THR B 1 119 ? 0.442 7.891 -5.891 1 86.56 119 THR B O 1
ATOM 2360 N N . ARG B 1 120 ? 0.337 7.504 -8.031 1 90.12 120 ARG B N 1
ATOM 2361 C CA . ARG B 1 120 ? -0.717 8.477 -8.305 1 90.12 120 ARG B CA 1
ATOM 2362 C C . ARG B 1 120 ? -2.037 8.047 -7.672 1 90.12 120 ARG B C 1
ATOM 2364 O O . ARG B 1 120 ? -2.908 8.875 -7.414 1 90.12 120 ARG B O 1
ATOM 2371 N N . SER B 1 121 ? -2.127 6.727 -7.398 1 93.88 121 SER B N 1
ATOM 2372 C CA . SER B 1 121 ? -3.355 6.227 -6.789 1 93.88 121 SER B CA 1
ATOM 2373 C C . SER B 1 121 ? -3.334 6.398 -5.277 1 93.88 121 SER B C 1
ATOM 2375 O O . SER B 1 121 ? -4.367 6.262 -4.613 1 93.88 121 SER B O 1
ATOM 2377 N N . ARG B 1 122 ? -2.16 6.809 -4.789 1 92.38 122 ARG B N 1
ATOM 2378 C CA . ARG B 1 122 ? -2.043 6.789 -3.336 1 92.38 122 ARG B CA 1
ATOM 2379 C C . ARG B 1 122 ? -1.69 8.172 -2.795 1 92.38 122 ARG B C 1
ATOM 2381 O O . ARG B 1 122 ? -2.076 8.523 -1.679 1 92.38 122 ARG B O 1
ATOM 2388 N N . TYR B 1 123 ? -0.961 8.906 -3.613 1 92.31 123 TYR B N 1
ATOM 2389 C CA . TYR B 1 123 ? -0.426 10.164 -3.104 1 92.31 123 TYR B CA 1
ATOM 2390 C C . TYR B 1 123 ? -0.829 11.336 -3.998 1 92.31 123 TYR B C 1
ATOM 2392 O O . TYR B 1 123 ? -0.967 11.172 -5.215 1 92.31 123 TYR B O 1
ATOM 2400 N N . PRO B 1 124 ? -0.975 12.445 -3.377 1 92.81 124 PRO B N 1
ATOM 2401 C CA . PRO B 1 124 ? -1.077 13.656 -4.203 1 92.81 124 PRO B CA 1
ATOM 2402 C C . PRO B 1 124 ? 0.213 13.961 -4.957 1 92.81 124 PRO B C 1
ATOM 2404 O O . PRO B 1 124 ? 1.294 13.539 -4.543 1 92.81 124 PRO B O 1
ATOM 2407 N N . PHE B 1 125 ? 0.025 14.68 -6.043 1 89.88 125 PHE B N 1
ATOM 2408 C CA . PHE B 1 125 ? 1.183 15.008 -6.867 1 89.88 125 PHE B CA 1
ATOM 2409 C C . PHE B 1 125 ? 0.937 16.281 -7.664 1 89.88 125 PHE B C 1
ATOM 2411 O O . PHE B 1 125 ? -0.19 16.781 -7.715 1 89.88 125 PHE B O 1
ATOM 2418 N N . LEU B 1 126 ? 2.059 16.812 -8.148 1 88.75 126 LEU B N 1
ATOM 2419 C CA . LEU B 1 126 ? 1.979 18.016 -8.953 1 88.75 126 LEU B CA 1
ATOM 2420 C C . LEU B 1 126 ? 1.698 17.688 -10.414 1 88.75 126 LEU B C 1
ATOM 2422 O O . LEU B 1 126 ? 2.369 16.844 -11 1 88.75 126 LEU B O 1
ATOM 2426 N N . LEU B 1 127 ? 0.615 18.281 -10.945 1 89.75 127 LEU B N 1
ATOM 2427 C CA . LEU B 1 127 ? 0.268 18.125 -12.359 1 89.75 127 LEU B CA 1
ATOM 2428 C C . LEU B 1 127 ? -0.056 19.469 -12.984 1 89.75 127 LEU B C 1
ATOM 2430 O O . LEU B 1 127 ? -1.012 20.141 -12.578 1 89.75 127 LEU B O 1
ATOM 2434 N N . ARG B 1 128 ? 0.783 19.906 -13.953 1 91.38 128 ARG B N 1
ATOM 2435 C CA . ARG B 1 128 ? 0.612 21.172 -14.672 1 91.38 128 ARG B CA 1
ATOM 2436 C C . ARG B 1 128 ? 0.476 22.344 -13.711 1 91.38 128 ARG B C 1
ATOM 2438 O O . ARG B 1 128 ? -0.446 23.141 -13.836 1 91.38 128 ARG B O 1
ATOM 2445 N N . GLY B 1 129 ? 1.241 22.281 -12.664 1 87.44 129 GLY B N 1
ATOM 2446 C CA . GLY B 1 129 ? 1.343 23.406 -11.742 1 87.44 129 GLY B CA 1
ATOM 2447 C C . GLY B 1 129 ? 0.3 23.375 -10.641 1 87.44 129 GLY B C 1
ATOM 2448 O O . GLY B 1 129 ? 0.185 24.312 -9.859 1 87.44 129 GLY B O 1
ATOM 2449 N N . ARG B 1 130 ? -0.466 22.281 -10.594 1 90.88 130 ARG B N 1
ATOM 2450 C CA . ARG B 1 130 ? -1.485 22.156 -9.562 1 90.88 130 ARG B CA 1
ATOM 2451 C C . ARG B 1 130 ? -1.299 20.859 -8.773 1 90.88 130 ARG B C 1
ATOM 2453 O O . ARG B 1 130 ? -0.866 19.844 -9.328 1 90.88 130 ARG B O 1
ATOM 2460 N N . VAL B 1 131 ? -1.541 20.938 -7.48 1 91.75 131 VAL B N 1
ATOM 2461 C CA . VAL B 1 131 ? -1.562 19.734 -6.676 1 91.75 131 VAL B CA 1
ATOM 2462 C C . VAL B 1 131 ? -2.859 18.969 -6.926 1 91.75 131 VAL B C 1
ATOM 2464 O O . VAL B 1 131 ? -3.951 19.531 -6.797 1 91.75 131 VAL B O 1
ATOM 2467 N N . VAL B 1 132 ? -2.678 17.781 -7.309 1 93.81 132 VAL B N 1
ATOM 2468 C CA . VAL B 1 132 ? -3.811 16.938 -7.672 1 93.81 132 VAL B CA 1
ATOM 2469 C C . VAL B 1 132 ? -3.877 15.727 -6.734 1 93.81 132 VAL B C 1
ATOM 2471 O O . VAL B 1 132 ? -2.844 15.164 -6.363 1 93.81 132 VAL B O 1
ATOM 2474 N N . SER B 1 133 ? -5.117 15.406 -6.324 1 95.06 133 SER B N 1
ATOM 2475 C CA . SER B 1 133 ? -5.324 14.234 -5.477 1 95.06 133 SER B CA 1
ATOM 2476 C C . SER B 1 133 ? -5.598 12.992 -6.309 1 95.06 133 SER B C 1
ATOM 2478 O O . SER B 1 133 ? -5.984 13.086 -7.473 1 95.06 133 SER B O 1
ATOM 2480 N N . PRO B 1 134 ? -5.465 11.828 -5.73 1 96.56 134 PRO B N 1
ATOM 2481 C CA . PRO B 1 134 ? -5.812 10.586 -6.422 1 96.56 134 PRO B CA 1
ATOM 2482 C C . PRO B 1 134 ? -7.254 10.57 -6.922 1 96.56 134 PRO B C 1
ATOM 2484 O O . PRO B 1 134 ? -7.52 10.125 -8.047 1 96.56 134 PRO B O 1
ATOM 2487 N N . ASP B 1 135 ? -8.148 11.125 -6.164 1 96.19 135 ASP B N 1
ATOM 2488 C CA . ASP B 1 135 ? -9.562 11.109 -6.52 1 96.19 135 ASP B CA 1
ATOM 2489 C C . ASP B 1 135 ? -9.828 11.969 -7.758 1 96.19 135 ASP B C 1
ATOM 2491 O O . ASP B 1 135 ? -10.758 11.695 -8.523 1 96.19 135 ASP B O 1
ATOM 2495 N N . GLU B 1 136 ? -9.031 12.984 -7.898 1 94.94 136 GLU B N 1
ATOM 2496 C CA . GLU B 1 136 ? -9.172 13.875 -9.047 1 94.94 136 GLU B CA 1
ATOM 2497 C C . GLU B 1 136 ? -8.594 13.242 -10.312 1 94.94 136 GLU B C 1
ATOM 2499 O O . GLU B 1 136 ? -9.055 13.516 -11.422 1 94.94 136 GLU B O 1
ATOM 2504 N N . PHE B 1 137 ? -7.672 12.414 -10.133 1 95.12 137 PHE B N 1
ATOM 2505 C CA . PHE B 1 137 ? -6.895 11.898 -11.25 1 95.12 137 PHE B CA 1
ATOM 2506 C C . PHE B 1 137 ? -7.461 10.562 -11.727 1 95.12 137 PHE B C 1
ATOM 2508 O O . PHE B 1 137 ? -7.391 10.25 -12.922 1 95.12 137 PHE B O 1
ATOM 2515 N N . ILE B 1 138 ? -7.988 9.75 -10.836 1 97.5 138 ILE B N 1
ATOM 2516 C CA . ILE B 1 138 ? -8.438 8.398 -11.148 1 97.5 138 ILE B CA 1
ATOM 2517 C C . ILE B 1 138 ? -9.961 8.344 -11.148 1 97.5 138 ILE B C 1
ATOM 2519 O O . ILE B 1 138 ? -10.602 8.602 -10.125 1 97.5 138 ILE B O 1
ATOM 2523 N N . ASP B 1 139 ? -10.523 7.992 -12.266 1 97.56 139 ASP B N 1
ATOM 2524 C CA . ASP B 1 139 ? -11.969 7.891 -12.375 1 97.56 139 ASP B CA 1
ATOM 2525 C C . ASP B 1 139 ? -12.406 6.434 -12.531 1 97.56 139 ASP B C 1
ATOM 2527 O O . ASP B 1 139 ? -11.602 5.52 -12.383 1 97.56 139 ASP B O 1
ATOM 2531 N N . ALA B 1 140 ? -13.68 6.254 -12.812 1 98.25 140 ALA B N 1
ATOM 2532 C CA . ALA B 1 140 ? -14.273 4.922 -12.891 1 98.25 140 ALA B CA 1
ATOM 2533 C C . ALA B 1 140 ? -13.664 4.117 -14.039 1 98.25 140 ALA B C 1
ATOM 2535 O O . ALA B 1 140 ? -13.43 2.914 -13.906 1 98.25 140 ALA B O 1
ATOM 2536 N N . ASP B 1 141 ? -13.414 4.758 -15.117 1 98.38 141 ASP B N 1
ATOM 2537 C CA . ASP B 1 141 ? -12.875 4.066 -16.281 1 98.38 141 ASP B CA 1
ATOM 2538 C C . ASP B 1 141 ? -11.461 3.555 -16.016 1 98.38 141 ASP B C 1
ATOM 2540 O O . ASP B 1 141 ? -11.125 2.43 -16.391 1 98.38 141 ASP B O 1
ATOM 2544 N N . THR B 1 142 ? -10.664 4.418 -15.414 1 98.12 142 THR B N 1
ATOM 2545 C CA . THR B 1 142 ? -9.312 4.008 -15.047 1 98.12 142 THR B CA 1
ATOM 2546 C C . THR B 1 142 ? -9.344 2.814 -14.094 1 98.12 142 THR B C 1
ATOM 2548 O O . THR B 1 142 ? -8.578 1.863 -14.258 1 98.12 142 THR B O 1
ATOM 2551 N N . ALA B 1 143 ? -10.203 2.887 -13.141 1 98.56 143 ALA B N 1
ATOM 2552 C CA . ALA B 1 143 ? -10.312 1.813 -12.156 1 98.56 143 ALA B CA 1
ATOM 2553 C C . ALA B 1 143 ? -10.781 0.516 -12.812 1 98.56 143 ALA B C 1
ATOM 2555 O O . ALA B 1 143 ? -10.297 -0.566 -12.477 1 98.56 143 ALA B O 1
ATOM 2556 N N . ARG B 1 144 ? -11.695 0.589 -13.734 1 98.69 144 ARG B N 1
ATOM 2557 C CA . ARG B 1 144 ? -12.18 -0.582 -14.461 1 98.69 144 ARG B CA 1
ATOM 2558 C C . ARG B 1 144 ? -11.055 -1.229 -15.266 1 98.69 144 ARG B C 1
ATOM 2560 O O . ARG B 1 144 ? -10.93 -2.455 -15.289 1 98.69 144 ARG B O 1
ATOM 2567 N N . GLU B 1 145 ? -10.328 -0.413 -15.93 1 98.56 145 GLU B N 1
ATOM 2568 C CA . GLU B 1 145 ? -9.188 -0.919 -16.672 1 98.56 145 GLU B CA 1
ATOM 2569 C C . GLU B 1 145 ? -8.188 -1.621 -15.758 1 98.56 145 GLU B C 1
ATOM 2571 O O . GLU B 1 145 ? -7.664 -2.684 -16.094 1 98.56 145 GLU B O 1
ATOM 2576 N N . ALA B 1 146 ? -7.938 -1.045 -14.625 1 98.69 146 ALA B N 1
ATOM 2577 C CA . ALA B 1 146 ? -7.012 -1.622 -13.648 1 98.69 146 ALA B CA 1
ATOM 2578 C C . ALA B 1 146 ? -7.48 -3.006 -13.203 1 98.69 146 ALA B C 1
ATOM 2580 O O . ALA B 1 146 ? -6.691 -3.955 -13.188 1 98.69 146 ALA B O 1
ATOM 2581 N N . ILE B 1 147 ? -8.75 -3.09 -12.891 1 98.88 147 ILE B N 1
ATOM 2582 C CA . ILE B 1 147 ? -9.32 -4.355 -12.438 1 98.88 147 ILE B CA 1
ATOM 2583 C C . ILE B 1 147 ? -9.234 -5.391 -13.555 1 98.88 147 ILE B C 1
ATOM 2585 O O . ILE B 1 147 ? -8.883 -6.547 -13.312 1 98.88 147 ILE B O 1
ATOM 2589 N N . GLY B 1 148 ? -9.516 -4.957 -14.789 1 98.88 148 GLY B N 1
ATOM 2590 C CA . GLY B 1 148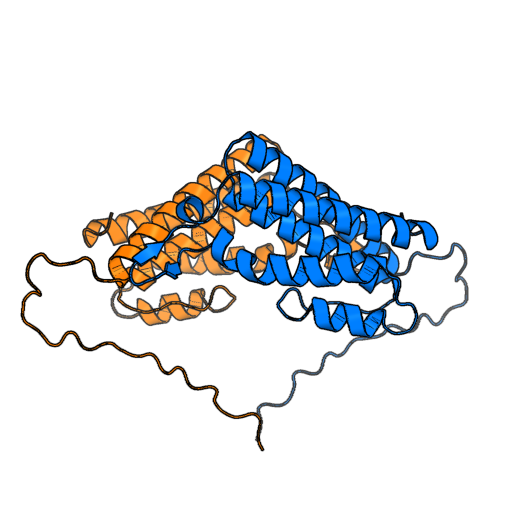 ? -9.398 -5.852 -15.93 1 98.88 148 GLY B CA 1
ATOM 2591 C C . GLY B 1 148 ? -7.992 -6.383 -16.125 1 98.88 148 GLY B C 1
ATOM 2592 O O . GLY B 1 148 ? -7.801 -7.578 -16.359 1 98.88 148 GLY B O 1
ATOM 2593 N N . ARG B 1 149 ? -7.043 -5.551 -16.031 1 98.75 149 ARG B N 1
ATOM 2594 C CA . ARG B 1 149 ? -5.648 -5.957 -16.172 1 98.75 149 ARG B CA 1
ATOM 2595 C C . ARG B 1 149 ? -5.25 -6.922 -15.062 1 98.75 149 ARG B C 1
ATOM 2597 O O . ARG B 1 149 ? -4.582 -7.926 -15.32 1 98.75 149 ARG B O 1
ATOM 2604 N N . ALA B 1 150 ? -5.633 -6.582 -13.852 1 98.81 150 ALA B N 1
ATOM 2605 C CA . ALA B 1 150 ? -5.328 -7.449 -12.711 1 98.81 150 ALA B CA 1
ATOM 2606 C C . ALA B 1 150 ? -5.926 -8.836 -12.906 1 98.81 150 ALA B C 1
ATOM 2608 O O . ALA B 1 150 ? -5.27 -9.844 -12.633 1 98.81 150 ALA B O 1
ATOM 2609 N N . GLU B 1 151 ? -7.133 -8.906 -13.391 1 98.88 151 GLU B N 1
ATOM 2610 C CA . GLU B 1 151 ? -7.816 -10.172 -13.633 1 98.88 151 GLU B CA 1
ATOM 2611 C C . GLU B 1 151 ? -7.066 -11.016 -14.656 1 98.88 151 GLU B C 1
ATOM 2613 O O . GLU B 1 151 ? -6.922 -12.227 -14.484 1 98.88 151 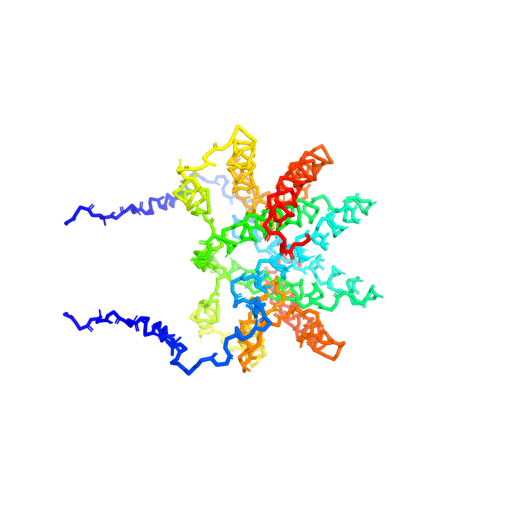GLU B O 1
ATOM 2618 N N . ARG B 1 152 ? -6.645 -10.391 -15.68 1 98.81 152 ARG B N 1
ATOM 2619 C CA . ARG B 1 152 ? -5.922 -11.109 -16.719 1 98.81 152 ARG B CA 1
ATOM 2620 C C . ARG B 1 152 ? -4.602 -11.664 -16.203 1 98.81 152 ARG B C 1
ATOM 2622 O O . ARG B 1 152 ? -4.262 -12.82 -16.453 1 98.81 152 ARG B O 1
ATOM 2629 N N . VAL B 1 153 ? -3.889 -10.844 -15.461 1 98.81 153 VAL B N 1
ATOM 2630 C CA . VAL B 1 153 ? -2.615 -11.289 -14.906 1 98.81 153 VAL B CA 1
ATOM 2631 C C . VAL B 1 153 ? -2.85 -12.438 -13.93 1 98.81 153 VAL B C 1
ATOM 2633 O O . VAL B 1 153 ? -2.102 -13.422 -13.922 1 98.81 153 VAL B O 1
ATOM 2636 N N . LEU B 1 154 ? -3.883 -12.305 -13.141 1 98.88 154 LEU B N 1
ATOM 2637 C CA . LEU B 1 154 ? -4.207 -13.344 -12.172 1 98.88 154 LEU B CA 1
ATOM 2638 C C . LEU B 1 154 ? -4.527 -14.664 -12.867 1 98.88 154 LEU B C 1
ATOM 2640 O O . LEU B 1 154 ? -4.105 -15.727 -12.414 1 98.88 154 LEU B O 1
ATOM 2644 N N . ARG B 1 155 ? -5.266 -14.594 -13.93 1 98.81 155 ARG B N 1
ATOM 2645 C CA . ARG B 1 155 ? -5.617 -15.789 -14.68 1 98.81 155 ARG B CA 1
ATOM 2646 C C . ARG B 1 155 ? -4.375 -16.453 -15.273 1 98.81 155 ARG B C 1
ATOM 2648 O O . ARG B 1 155 ? -4.258 -17.672 -15.273 1 98.81 155 ARG B O 1
ATOM 2655 N N . ILE B 1 156 ? -3.492 -15.68 -15.773 1 98.81 156 ILE B N 1
ATOM 2656 C CA . ILE B 1 156 ? -2.248 -16.203 -16.328 1 98.81 156 ILE B CA 1
ATOM 2657 C C . ILE B 1 156 ? -1.446 -16.906 -15.234 1 98.81 156 ILE B C 1
ATOM 2659 O O . ILE B 1 156 ? -0.951 -18.016 -15.43 1 98.81 156 ILE B O 1
ATOM 2663 N N . ALA B 1 157 ? -1.349 -16.25 -14.109 1 98.62 157 ALA B N 1
ATOM 2664 C CA . ALA B 1 157 ? -0.621 -16.828 -12.984 1 98.62 157 ALA B CA 1
ATOM 2665 C C . ALA B 1 157 ? -1.271 -18.141 -12.516 1 98.62 157 ALA B C 1
ATOM 2667 O O . ALA B 1 157 ? -0.577 -19.109 -12.219 1 98.62 157 ALA B O 1
ATOM 2668 N N . GLU B 1 158 ? -2.574 -18.062 -12.453 1 98.75 158 GLU B N 1
ATOM 2669 C CA . GLU B 1 158 ? -3.301 -19.25 -12.023 1 98.75 158 GLU B CA 1
ATOM 2670 C C . GLU B 1 158 ? -3.002 -20.438 -12.945 1 98.75 158 GLU B C 1
ATOM 2672 O O . GLU B 1 158 ? -2.729 -21.547 -12.469 1 98.75 158 GLU B O 1
ATOM 2677 N N . SER B 1 159 ? -3.09 -20.219 -14.188 1 98.44 159 SER B N 1
ATOM 2678 C CA . SER B 1 159 ? -2.807 -21.266 -15.164 1 98.44 159 SER B CA 1
ATOM 2679 C C . SER B 1 159 ? -1.384 -21.781 -15.016 1 98.44 159 SER B C 1
ATOM 2681 O O . SER B 1 159 ? -1.161 -23 -15.031 1 98.44 159 SER B O 1
ATOM 2683 N N . TYR B 1 160 ? -0.489 -20.922 -14.867 1 97.75 160 TYR B N 1
ATOM 2684 C CA . TYR B 1 160 ? 0.916 -21.281 -14.734 1 97.75 160 TYR B CA 1
ATOM 2685 C C . TYR B 1 160 ? 1.144 -22.141 -13.492 1 97.75 160 TYR B C 1
ATOM 2687 O O . TYR B 1 160 ? 1.855 -23.141 -13.539 1 97.75 160 TYR B O 1
ATOM 2695 N N . LEU B 1 161 ? 0.569 -21.734 -12.43 1 97.69 161 LEU B N 1
ATOM 2696 C CA . LEU B 1 161 ? 0.756 -22.406 -11.148 1 97.69 161 LEU B CA 1
ATOM 2697 C C . LEU B 1 161 ? 0.056 -23.766 -11.148 1 97.69 161 LEU B C 1
ATOM 2699 O O . LEU B 1 161 ? 0.548 -24.719 -10.547 1 97.69 161 LEU B O 1
ATOM 2703 N N . ARG B 1 162 ? -1.066 -23.812 -11.828 1 97.81 162 ARG B N 1
ATOM 2704 C CA . ARG B 1 162 ? -1.788 -25.078 -11.938 1 97.81 162 ARG B CA 1
ATOM 2705 C C . ARG B 1 162 ? -0.975 -26.094 -12.719 1 97.81 162 ARG B C 1
ATOM 2707 O O . ARG B 1 162 ? -0.945 -27.281 -12.352 1 97.81 162 ARG B O 1
ATOM 2714 N N . GLU B 1 163 ? -0.361 -25.672 -13.719 1 96.44 163 GLU B N 1
ATOM 2715 C CA . GLU B 1 163 ? 0.489 -26.562 -14.516 1 96.44 163 GLU B CA 1
ATOM 2716 C C . GLU B 1 163 ? 1.605 -27.156 -13.672 1 96.44 163 GLU B C 1
ATOM 2718 O O . GLU B 1 163 ? 2.098 -28.25 -13.977 1 96.44 163 GLU B O 1
ATOM 2723 N N . ARG B 1 164 ? 1.936 -26.531 -12.656 1 93.75 164 ARG B N 1
ATOM 2724 C CA . ARG B 1 164 ? 3.051 -26.953 -11.82 1 93.75 164 ARG B CA 1
ATOM 2725 C C . ARG B 1 164 ? 2.549 -27.625 -10.547 1 93.75 164 ARG B C 1
ATOM 2727 O O . ARG B 1 164 ? 3.344 -28 -9.68 1 93.75 164 ARG B O 1
ATOM 2734 N N . GLY B 1 165 ? 1.269 -27.703 -10.391 1 94.81 165 GLY B N 1
ATOM 2735 C CA . GLY B 1 165 ? 0.653 -28.375 -9.258 1 94.81 165 GLY B CA 1
ATOM 2736 C C . GLY B 1 165 ? 0.757 -27.594 -7.965 1 94.81 165 GLY B C 1
ATOM 2737 O O . GLY B 1 165 ? 0.775 -28.172 -6.879 1 94.81 165 GLY B O 1
ATOM 2738 N N . ILE B 1 166 ? 0.912 -26.344 -8.086 1 94.69 166 ILE B N 1
ATOM 2739 C CA . ILE B 1 166 ? 1.087 -25.5 -6.906 1 94.69 166 ILE B CA 1
ATOM 2740 C C . ILE B 1 166 ? -0.277 -25.062 -6.383 1 94.69 166 ILE B C 1
ATOM 2742 O O . ILE B 1 166 ? -0.483 -24.969 -5.172 1 94.69 166 ILE B O 1
ATOM 2746 N N . VAL B 1 167 ? -1.184 -24.672 -7.348 1 94.88 167 VAL B N 1
ATOM 2747 C CA . VAL B 1 167 ? -2.545 -24.344 -6.945 1 94.88 167 VAL B CA 1
ATOM 2748 C C . VAL B 1 167 ? -3.539 -25.219 -7.691 1 94.88 167 VAL B C 1
ATOM 2750 O O . VAL B 1 167 ? -3.211 -25.797 -8.734 1 94.88 167 VAL B O 1
#

Organism: Pyrolobus fumarii (strain DSM 11204 / 1A) (NCBI:txid694429)

Secondary structure (DSSP, 8-state):
----------------SS---S----HHHHHHHHHHHHHHHHHHHHHHHHHTT-HHHHHHHHHHHHHHHHHHHHHHTT------STTHHHHHHHHHGGG--TTHHHHHHHHHHHHHHHTTTTS-EEETTEEE-HHHH--HHHHHHHHHHHHHHHHHHHHHHHHTT--/----------------SS---S----HHHHHHHHHHHHHHHHHHHHHHHHHTT-HHHHHHHHHHHHHHHHHHHHHHTT------STTHHHHHHHHHGGG--TTHHHHHHHHHHHHHHHTTTTS-EEETTEEE-HHHH--HHHHHHHHHHHHHHHHHHHHHHHHTT--

Sequence (334 aa):
MVVAGVLRSLLVFQCTDGACGVPHMGFYEEFARMFFREAVKDLERARRAFREGDYPEAVFHAQQCAEKAVKAMIEAKREYVYNHGPRLASIFVRVFENEWRPEFEEVVDSIGWFTEYYTRSRYPFLLRGRVVSPDEFIDADTAREAIGRAERVLRIAESYLRERGIVMVVAGVLRSLLVFQCTDGACGVPHMGFYEEFARMFFREAVKDLERARRAFREGDYPEAVFHAQQCAEKAVKAMIEAKREYVYNHGPRLASIFVRVFENEWRPEFEEVVDSIGWFTEYYTRSRYPFLLRGRVVSPDEFIDADTAREAIGRAERVLRIAESYLRERGIV

pLDDT: mean 83.69, std 24.4, range [16.61, 98.88]

Nearest PDB structures (foldseek):
  1ufb-assembly1_A  TM=8.760E-01  e=3.277E-05  Thermus thermophilus
  2hsb-assembly1_A  TM=8.199E-01  e=4.414E-03  Archaeoglobus fulgidus
  1ocr-assembly1_C  TM=5.647E-01  e=2.583E-01  Bos taurus
  8ucj-assembly1_c  TM=4.428E-01  e=2.123E-01  Komagataella pastoris
  5j7y-assembly1_BC  TM=5.179E-01  e=6.244E-01  Ovis aries